Protein AF-0000000085906057 (afdb_homodimer)

Organism: NCBI:txid630221

Secondary structure (DSSP, 8-state):
-HHHHHHHHHHHHHHHHHHHHHHHHHHHHHHHHHHHHHS-HHHHT-EEE--S-SS---HHHHHHHHHHHHTSS---HHHHHHHHHHHTGGG-S-S--EEEHHHHHHHHHHHHHHHHHHHHH--/-HHHHHHHHHHHHHHHHHHHHHHHHHHHHHHHHHHHHHS-HHHHT-EEE--S-SS---HHHHHHHHHHHHTSS---HHHHHHHHHHHHHTT-S-S--EEEHHHHHHHHHHHHHHHHHHHHH--

Solvent-accessible surface area (backbone atoms only — not comparable to full-atom values): 13227 Å² total; per-residue (Å²): 119,68,70,61,52,53,54,53,51,49,51,47,51,54,50,48,49,50,50,51,50,47,51,49,35,52,50,42,35,52,38,41,54,48,46,68,72,68,51,53,67,75,60,37,60,35,73,39,78,48,48,64,60,95,65,84,54,48,67,66,31,55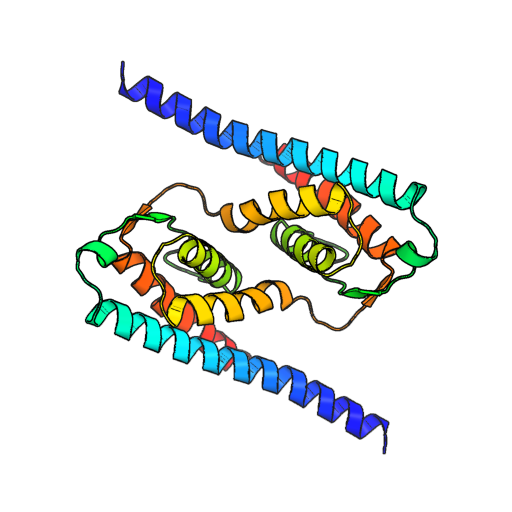,28,28,44,23,53,54,43,67,73,42,88,66,87,46,72,42,44,54,49,33,44,59,52,30,65,44,55,55,38,71,33,61,72,74,48,63,33,36,35,51,57,50,45,51,48,50,38,51,34,34,52,51,48,48,51,50,59,59,59,76,98,121,68,72,61,53,55,54,54,50,51,51,47,50,54,52,49,48,51,48,49,51,46,51,48,34,52,52,43,36,52,37,41,52,49,45,70,71,69,51,52,68,75,60,37,62,34,73,38,75,46,47,65,60,97,67,83,53,48,66,66,33,55,28,30,44,23,55,55,43,67,74,43,90,67,86,46,72,41,44,55,50,32,45,58,51,30,64,41,53,53,37,70,33,63,80,67,51,63,33,37,35,51,56,50,44,52,50,52,38,53,35,34,52,51,49,46,51,50,58,59,59,75,96

Radius of gyration: 20.28 Å; Cα contacts (8 Å, |Δi|>4): 252; chains: 2; bounding box: 31×62×50 Å

Sequence (246 aa):
MRTLMLLVLTIVAVTGLHTAKSRVLVEIKDDVEMLLKHSSSEILNQFVKDVIPSVGCSEEHLCQAARVMMNTHIKTMLKRRLFAYSKNCSSDIPASDEIQMRDFLKKISICCNTLHKYKRHVKMRTLMLLVLTIVAVTGLHTAKSRVLVEIKDDVEMLLKHSSSEILNQFVKDVIPSVGCSEEHLCQAARVMMNTHIKTMLKRRLFAYSKNCSSDIPASDEIQMRDFLKKISICCNTLHKYKRHVK

pLDDT: mean 72.08, std 19.05, range [31.61, 94.56]

Structure (mmCIF, N/CA/C/O backbone):
data_AF-0000000085906057-model_v1
#
loop_
_entity.id
_entity.type
_entity.pdbx_description
1 polymer 'Interleukin 4'
#
loop_
_atom_site.group_PDB
_atom_site.id
_atom_site.type_symbol
_atom_site.label_atom_id
_atom_site.label_alt_id
_atom_site.label_comp_id
_atom_site.label_asym_id
_atom_site.label_entity_id
_atom_site.label_seq_id
_atom_site.pdbx_PDB_ins_code
_atom_site.Cartn_x
_atom_site.Cartn_y
_atom_site.Cartn_z
_atom_site.occupancy
_atom_site.B_iso_or_equiv
_atom_site.auth_seq_id
_atom_site.auth_comp_id
_atom_site.auth_asym_id
_atom_site.auth_atom_id
_atom_site.pdbx_PDB_model_num
ATOM 1 N N . MET A 1 1 ? -5.535 -31.703 24.234 1 31.75 1 MET A N 1
ATOM 2 C CA . MET A 1 1 ? -4.988 -30.531 24.906 1 31.75 1 MET A CA 1
ATOM 3 C C . MET A 1 1 ? -4.207 -29.656 23.922 1 31.75 1 MET A C 1
ATOM 5 O O . MET A 1 1 ? -3.848 -28.531 24.234 1 31.75 1 MET A O 1
ATOM 9 N N . ARG A 1 2 ? -3.607 -30.172 22.75 1 40.91 2 ARG A N 1
ATOM 10 C CA . ARG A 1 2 ? -2.783 -29.422 21.812 1 40.91 2 ARG A CA 1
ATOM 11 C C . ARG A 1 2 ? -3.643 -28.531 20.922 1 40.91 2 ARG A C 1
ATOM 13 O O . ARG A 1 2 ? -3.205 -27.469 20.5 1 40.91 2 ARG A O 1
ATOM 20 N N . THR A 1 3 ? -4.824 -29 20.562 1 44.84 3 THR A N 1
ATOM 21 C CA . THR A 1 3 ? -5.691 -28.203 19.703 1 44.84 3 THR A CA 1
ATOM 22 C C . THR A 1 3 ? -6.16 -26.938 20.406 1 44.84 3 THR A C 1
ATOM 24 O O . THR A 1 3 ? -6.301 -25.891 19.797 1 44.84 3 THR A O 1
ATOM 27 N N . LEU A 1 4 ? -6.426 -27 21.734 1 45.16 4 LEU A N 1
ATOM 28 C CA . LEU A 1 4 ? -6.875 -25.844 22.516 1 45.16 4 LEU A CA 1
ATOM 29 C C . LEU A 1 4 ? -5.77 -24.797 22.625 1 45.16 4 LEU A C 1
ATOM 31 O O . LEU A 1 4 ? -6.035 -23.594 22.547 1 45.16 4 LEU A O 1
ATOM 35 N N . MET A 1 5 ? -4.566 -25.188 22.703 1 42.72 5 MET A N 1
ATOM 36 C CA . MET A 1 5 ? -3.461 -24.234 22.828 1 42.72 5 MET A CA 1
ATOM 37 C C . MET A 1 5 ? -3.221 -23.5 21.516 1 42.72 5 MET A C 1
ATOM 39 O O . MET A 1 5 ? -2.92 -22.312 21.5 1 42.72 5 MET A O 1
ATOM 43 N N . LEU A 1 6 ? -3.357 -24.156 20.391 1 43.28 6 LEU A N 1
ATOM 44 C CA . LEU A 1 6 ? -3.174 -23.484 19.094 1 43.28 6 LEU A CA 1
ATOM 45 C C . LEU A 1 6 ? -4.262 -22.453 18.859 1 43.28 6 LEU A C 1
ATOM 47 O O . LEU A 1 6 ? -3.992 -21.375 18.328 1 43.28 6 LEU A O 1
ATOM 51 N N . LEU A 1 7 ? -5.496 -22.672 19.203 1 43.25 7 LEU A N 1
ATOM 52 C CA . LEU A 1 7 ? -6.566 -21.688 19.094 1 43.25 7 LEU A CA 1
ATOM 53 C C . LEU A 1 7 ? -6.281 -20.484 19.984 1 43.25 7 LEU A C 1
ATOM 55 O O . LEU A 1 7 ? -6.523 -19.328 19.594 1 43.25 7 LEU A O 1
ATOM 59 N N . VAL A 1 8 ? -5.824 -20.719 21.156 1 45.56 8 VAL A N 1
ATOM 60 C CA . VAL A 1 8 ? -5.539 -19.625 22.078 1 45.56 8 VAL A CA 1
ATOM 61 C C . VAL A 1 8 ? -4.383 -18.781 21.547 1 45.56 8 VAL A C 1
ATOM 63 O O . VAL A 1 8 ? -4.414 -17.562 21.625 1 45.56 8 VAL A O 1
ATOM 66 N N . LEU A 1 9 ? -3.436 -19.375 20.891 1 42.41 9 LEU A N 1
ATOM 67 C CA . LEU A 1 9 ? -2.305 -18.609 20.359 1 42.41 9 LEU A CA 1
ATOM 68 C C . LEU A 1 9 ? -2.719 -17.797 19.141 1 42.41 9 LEU A C 1
ATOM 70 O O . LEU A 1 9 ? -2.223 -16.688 18.922 1 42.41 9 LEU A O 1
ATOM 74 N N . THR A 1 10 ? -3.576 -18.266 18.359 1 37.97 10 THR A N 1
ATOM 75 C CA . THR A 1 10 ? -4.074 -17.5 17.219 1 37.97 10 THR A CA 1
ATOM 76 C C . THR A 1 10 ? -4.922 -16.328 17.703 1 37.97 10 THR A C 1
ATOM 78 O O . THR A 1 10 ? -4.883 -15.25 17.094 1 37.97 10 THR A O 1
ATOM 81 N N . ILE A 1 11 ? -5.758 -16.531 18.656 1 40.12 11 ILE A N 1
ATOM 82 C CA . ILE A 1 11 ? -6.566 -15.438 19.188 1 40.12 11 ILE A CA 1
ATOM 83 C C . ILE A 1 11 ? -5.652 -14.367 19.781 1 40.12 11 ILE A C 1
ATOM 85 O O . ILE A 1 11 ? -5.879 -13.172 19.594 1 40.12 11 ILE A O 1
ATOM 89 N N . VAL A 1 12 ? -4.652 -14.781 20.5 1 38.84 12 VAL A N 1
ATOM 90 C CA . VAL A 1 12 ? -3.746 -13.82 21.125 1 38.84 12 VAL A CA 1
ATOM 91 C C . VAL A 1 12 ? -2.963 -13.078 20.047 1 38.84 12 VAL A C 1
ATOM 93 O O . VAL A 1 12 ? -2.742 -11.867 20.156 1 38.84 12 VAL A O 1
ATOM 96 N N . ALA A 1 13 ? -2.609 -13.797 18.984 1 37.09 13 ALA A N 1
ATOM 97 C CA . ALA A 1 13 ? -1.808 -13.156 17.938 1 37.09 13 ALA A CA 1
ATOM 98 C C . ALA A 1 13 ? -2.625 -12.117 17.188 1 37.09 13 ALA A C 1
ATOM 100 O O . ALA A 1 13 ? -2.133 -11.023 16.891 1 37.09 13 ALA A O 1
ATOM 101 N N . VAL A 1 14 ? -3.877 -12.484 16.891 1 40.66 14 VAL A N 1
ATOM 102 C CA . VAL A 1 14 ? -4.727 -11.516 16.203 1 40.66 14 VAL A CA 1
ATOM 103 C C . VAL A 1 14 ? -5.055 -10.359 17.156 1 40.66 14 VAL A C 1
ATOM 105 O O . VAL A 1 14 ? -5.016 -9.188 16.75 1 40.66 14 VAL A O 1
ATOM 108 N N . THR A 1 15 ? -5.402 -10.672 18.438 1 39.53 15 THR A N 1
ATOM 109 C CA . THR A 1 15 ? -5.688 -9.617 19.406 1 39.53 15 THR A CA 1
ATOM 110 C C . THR A 1 15 ? -4.445 -8.773 19.672 1 39.53 15 THR A C 1
ATOM 112 O O . THR A 1 15 ? -4.543 -7.559 19.875 1 39.53 15 THR A O 1
ATOM 115 N N . GLY A 1 16 ? -3.305 -9.445 19.797 1 40.47 16 GLY A N 1
ATOM 116 C CA . GLY A 1 16 ? -2.064 -8.711 20 1 40.47 16 GLY A CA 1
ATOM 117 C C . GLY A 1 16 ? -1.75 -7.766 18.844 1 40.47 16 GLY A C 1
ATOM 118 O O . GLY A 1 16 ? -1.268 -6.652 19.062 1 40.47 16 GLY A O 1
ATOM 119 N N . LEU A 1 17 ? -2.135 -8.273 17.641 1 45.03 17 LEU A N 1
ATOM 120 C CA . LEU A 1 17 ? -1.878 -7.445 16.469 1 45.03 17 LEU A CA 1
ATOM 121 C C . LEU A 1 17 ? -2.822 -6.25 16.422 1 45.03 17 LEU A C 1
ATOM 123 O O . LEU A 1 17 ? -2.408 -5.137 16.094 1 45.03 17 LEU A O 1
ATOM 127 N N . HIS A 1 18 ? -4.066 -6.566 16.828 1 51.12 18 HIS A N 1
ATOM 128 C CA . HIS A 1 18 ? -5.016 -5.457 16.859 1 51.12 18 HIS A CA 1
ATOM 129 C C . HIS A 1 18 ? -4.629 -4.43 17.906 1 51.12 18 HIS A C 1
ATOM 131 O O . HIS A 1 18 ? -4.715 -3.223 17.672 1 51.12 18 HIS A O 1
ATOM 137 N N . THR A 1 19 ? -4.195 -5 19.109 1 57.94 19 THR A N 1
ATOM 138 C CA . THR A 1 19 ? -3.785 -4.082 20.172 1 57.94 19 THR A CA 1
ATOM 139 C C . THR A 1 19 ? -2.531 -3.314 19.766 1 57.94 19 THR A C 1
ATOM 141 O O . THR A 1 19 ? -2.416 -2.117 20.031 1 57.94 19 THR A O 1
ATOM 144 N N . ALA A 1 20 ? -1.761 -3.979 19.141 1 60.06 20 ALA A N 1
ATOM 145 C CA . ALA A 1 20 ? -0.527 -3.328 18.703 1 60.06 20 ALA A CA 1
ATOM 146 C C . ALA A 1 20 ? -0.814 -2.25 17.656 1 60.06 20 ALA A C 1
ATOM 148 O O . ALA A 1 20 ? -0.232 -1.164 17.703 1 60.06 20 ALA A O 1
ATOM 149 N N . LYS A 1 21 ? -1.854 -2.453 16.859 1 68.06 21 LYS A N 1
ATOM 150 C CA . LYS A 1 21 ? -2.211 -1.469 15.836 1 68.06 21 LYS A CA 1
ATOM 151 C C . LYS A 1 21 ? -2.857 -0.238 16.469 1 68.06 21 LYS A C 1
ATOM 153 O O . LYS A 1 21 ? -2.588 0.891 16.047 1 68.06 21 LYS A O 1
ATOM 158 N N . SER A 1 22 ? -3.646 -0.589 17.516 1 74.38 22 SER A N 1
ATOM 159 C CA . SER A 1 22 ? -4.285 0.523 18.203 1 74.38 22 SER A CA 1
ATOM 160 C C . SER A 1 22 ? -3.256 1.4 18.906 1 74.38 22 SER A C 1
ATOM 162 O O . SER A 1 22 ? -3.342 2.629 18.859 1 74.38 22 SER A O 1
ATOM 164 N N . ARG A 1 23 ? -2.311 0.792 19.547 1 77.44 23 ARG A N 1
ATOM 165 C CA . ARG A 1 23 ? -1.265 1.544 20.234 1 77.44 23 ARG A CA 1
ATOM 166 C C . ARG A 1 23 ? -0.45 2.371 19.25 1 77.44 23 ARG A C 1
ATOM 168 O O . ARG A 1 23 ? -0.125 3.529 19.516 1 77.44 23 ARG A O 1
ATOM 175 N N . VAL A 1 24 ? -0.166 1.831 18.156 1 82.81 24 VAL A N 1
ATOM 176 C CA . VAL A 1 24 ? 0.632 2.521 17.141 1 82.81 24 VAL A CA 1
ATOM 177 C C . VAL A 1 24 ? -0.131 3.738 16.625 1 82.81 24 VAL A C 1
ATOM 179 O O . VAL A 1 24 ? 0.461 4.793 16.391 1 82.81 24 VAL A O 1
ATOM 182 N N . LEU A 1 25 ? -1.414 3.621 16.516 1 86 25 LEU A N 1
ATOM 183 C CA . LEU A 1 25 ? -2.223 4.742 16.047 1 86 25 LEU A CA 1
ATOM 184 C C . LEU A 1 25 ? -2.146 5.91 17.031 1 86 25 LEU A C 1
ATOM 186 O O . LEU A 1 25 ? -2.039 7.066 16.609 1 86 25 LEU A O 1
ATOM 190 N N . VAL A 1 26 ? -2.168 5.562 18.328 1 86 26 VAL A N 1
ATOM 191 C CA . VAL A 1 26 ? -2.055 6.59 19.359 1 86 26 VAL A CA 1
ATOM 192 C C . VAL A 1 26 ? -0.673 7.238 19.297 1 86 26 VAL A C 1
ATOM 194 O O . VAL A 1 26 ? -0.55 8.461 19.375 1 86 26 VAL A O 1
ATOM 197 N N . GLU A 1 27 ? 0.318 6.465 19.156 1 87.38 27 GLU A N 1
ATOM 198 C CA . GLU A 1 27 ? 1.684 6.973 19.062 1 87.38 27 GLU A CA 1
ATOM 199 C C . GLU A 1 27 ? 1.859 7.875 17.844 1 87.38 27 GLU A C 1
ATOM 201 O O . GLU A 1 27 ? 2.537 8.898 17.906 1 87.38 27 GLU A O 1
ATOM 206 N N . ILE A 1 28 ? 1.301 7.484 16.781 1 89.88 28 ILE A N 1
ATOM 207 C CA . ILE A 1 28 ? 1.356 8.305 15.586 1 89.88 28 ILE A CA 1
ATOM 208 C C . ILE A 1 28 ? 0.707 9.664 15.859 1 89.88 28 ILE A C 1
ATOM 210 O O . ILE A 1 28 ? 1.249 10.703 15.477 1 89.88 28 ILE A O 1
ATOM 214 N N . LYS A 1 29 ? -0.435 9.648 16.5 1 91.38 29 LYS A N 1
ATOM 215 C CA . LYS A 1 29 ? -1.112 10.898 16.828 1 91.38 29 LYS A CA 1
ATOM 216 C C . LYS A 1 29 ? -0.228 11.789 17.703 1 91.38 29 LYS A C 1
ATOM 218 O O . LYS A 1 29 ? -0.148 13 17.484 1 91.38 29 LYS A O 1
ATOM 223 N N . ASP A 1 30 ? 0.421 11.164 18.641 1 89.69 30 ASP A N 1
ATOM 224 C CA . ASP A 1 30 ? 1.311 11.914 19.531 1 89.69 30 ASP A CA 1
ATOM 225 C C . ASP A 1 30 ? 2.467 12.531 18.75 1 89.69 30 ASP A C 1
ATOM 227 O O . ASP A 1 30 ? 2.828 13.688 18.969 1 89.69 30 ASP A O 1
ATOM 231 N N . ASP A 1 31 ? 3.055 11.781 17.891 1 89.56 31 ASP A N 1
ATOM 232 C CA . ASP A 1 31 ? 4.148 12.281 17.062 1 89.56 31 ASP A CA 1
ATOM 233 C C . ASP A 1 31 ? 3.697 13.453 16.203 1 89.56 31 ASP A C 1
ATOM 235 O O . ASP A 1 31 ? 4.445 14.414 16.016 1 89.56 31 ASP A O 1
ATOM 239 N N . VAL A 1 32 ? 2.479 13.297 15.633 1 93.5 32 VAL A N 1
ATOM 240 C CA . VAL A 1 32 ? 1.939 14.367 14.805 1 93.5 32 VAL A CA 1
ATOM 241 C C . VAL A 1 32 ? 1.833 15.656 15.633 1 93.5 32 VAL A C 1
ATOM 243 O O . VAL A 1 32 ? 2.232 16.719 15.172 1 93.5 32 VAL A O 1
ATOM 246 N N . GLU A 1 33 ? 1.301 15.555 16.828 1 91.88 33 GLU A N 1
ATOM 247 C CA . GLU A 1 33 ? 1.157 16.719 17.703 1 91.88 33 GLU A CA 1
ATOM 248 C C . GLU A 1 33 ? 2.514 17.344 18.016 1 91.88 33 GLU A C 1
ATOM 250 O O . GLU A 1 33 ? 2.65 18.562 18.016 1 91.88 33 GLU A O 1
ATOM 255 N N . MET A 1 34 ? 3.455 16.484 18.234 1 90 34 MET A N 1
ATOM 256 C CA . MET A 1 34 ? 4.801 16.984 18.516 1 90 34 MET A CA 1
ATOM 257 C C . MET A 1 34 ? 5.375 17.719 17.312 1 90 34 MET A C 1
ATOM 259 O O . MET A 1 34 ? 6 18.766 17.453 1 90 34 MET A O 1
ATOM 263 N N . LEU A 1 35 ? 5.156 17.219 16.125 1 91.12 35 LEU A N 1
ATOM 264 C CA . LEU A 1 35 ? 5.672 17.844 14.914 1 91.12 35 LEU A CA 1
ATOM 265 C C . LEU A 1 35 ? 4.988 19.172 14.648 1 91.12 35 LEU A C 1
ATOM 267 O O . LEU A 1 35 ? 5.641 20.141 14.25 1 91.12 35 LEU A O 1
ATOM 271 N N . LEU A 1 36 ? 3.752 19.203 14.898 1 93.75 36 LEU A N 1
ATOM 272 C CA . LEU A 1 36 ? 2.998 20.438 14.68 1 93.75 36 LEU A CA 1
ATOM 273 C C . LEU A 1 36 ? 3.449 21.531 15.648 1 93.75 36 LEU A C 1
ATOM 275 O O . LEU A 1 36 ? 3.482 22.703 15.289 1 93.75 36 LEU A O 1
ATOM 279 N N . LYS A 1 37 ? 3.807 21.141 16.797 1 92.44 37 LYS A N 1
ATOM 280 C CA . LYS A 1 37 ? 4.188 22.078 17.844 1 92.44 37 LYS A CA 1
ATOM 281 C C . LYS A 1 37 ? 5.629 22.547 17.656 1 92.44 37 LYS A C 1
ATOM 283 O O . LYS A 1 37 ? 5.949 23.719 17.906 1 92.44 37 LYS A O 1
ATOM 288 N N . HIS A 1 38 ? 6.496 21.672 17.172 1 89.19 38 HIS A N 1
ATOM 289 C CA . HIS A 1 38 ? 7.918 21.969 17.312 1 89.19 38 HIS A CA 1
ATOM 290 C C . HIS A 1 38 ? 8.57 22.188 15.945 1 89.19 38 HIS A C 1
ATOM 292 O O . HIS A 1 38 ? 9.719 22.609 15.859 1 89.19 38 HIS A O 1
ATOM 298 N N . SER A 1 39 ? 7.887 21.891 14.852 1 88.44 39 SER A N 1
ATOM 299 C CA . SER A 1 39 ? 8.5 22.047 13.539 1 88.44 39 SER A CA 1
ATOM 300 C C . SER A 1 39 ? 8.508 23.5 13.086 1 88.44 39 SER A C 1
ATOM 302 O O . SER A 1 39 ? 7.656 24.281 13.492 1 88.44 39 SER A O 1
ATOM 304 N N . SER A 1 40 ? 9.516 23.875 12.375 1 88.62 40 SER A N 1
ATOM 305 C CA . SER A 1 40 ? 9.609 25.219 11.812 1 88.62 40 SER A CA 1
ATOM 306 C C . SER A 1 40 ? 8.516 25.469 10.773 1 88.62 40 SER A C 1
ATOM 308 O O . SER A 1 40 ? 7.965 24.516 10.219 1 88.62 40 SER A O 1
ATOM 310 N N . SER A 1 41 ? 8.273 26.734 10.555 1 91 41 SER A N 1
ATOM 311 C CA . SER A 1 41 ? 7.305 27.109 9.523 1 91 41 SER A CA 1
ATOM 312 C C . SER A 1 41 ? 7.75 26.641 8.148 1 91 41 SER A C 1
ATOM 314 O O . SER A 1 41 ? 6.918 26.328 7.293 1 91 41 SER A O 1
ATOM 316 N N . GLU A 1 42 ? 9.062 26.531 7.93 1 86.88 42 GLU A N 1
ATOM 317 C CA . GLU A 1 42 ? 9.602 26.062 6.656 1 86.88 42 GLU A CA 1
ATOM 318 C C . GLU A 1 42 ? 9.172 24.625 6.359 1 86.88 42 GLU A C 1
ATOM 320 O O . GLU A 1 42 ? 8.797 24.312 5.23 1 86.88 42 GLU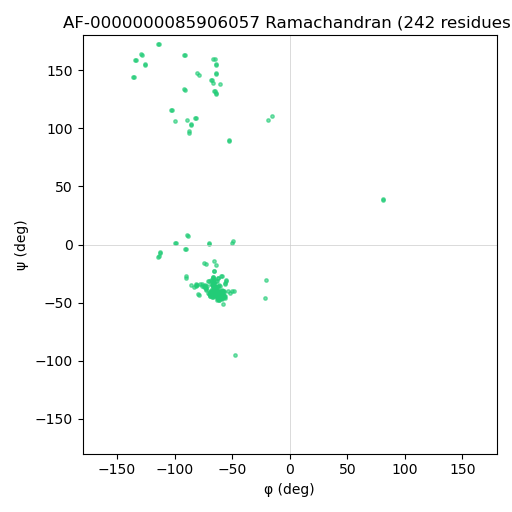 A O 1
ATOM 325 N N . ILE A 1 43 ? 9.102 23.906 7.383 1 85 43 ILE A N 1
ATOM 326 C CA . ILE A 1 43 ? 8.711 22.5 7.242 1 85 43 ILE A CA 1
ATOM 327 C C . ILE A 1 43 ? 7.199 22.391 7.094 1 85 43 ILE A C 1
ATOM 329 O O . ILE A 1 43 ? 6.699 21.719 6.191 1 85 43 ILE A O 1
ATOM 333 N N . LEU A 1 44 ? 6.473 23.188 7.926 1 92.56 44 LEU A N 1
ATOM 334 C CA . LEU A 1 44 ? 5.02 23.062 8 1 92.56 44 LEU A CA 1
ATOM 335 C C . LEU A 1 44 ? 4.359 23.656 6.766 1 92.56 44 LEU A C 1
ATOM 337 O O . LEU A 1 44 ? 3.223 23.312 6.434 1 92.56 44 LEU A O 1
ATOM 341 N N . ASN A 1 45 ? 5.129 24.469 6.004 1 90.5 45 ASN A N 1
ATOM 342 C CA . ASN A 1 45 ? 4.555 25.141 4.84 1 90.5 45 ASN A CA 1
ATOM 343 C C . ASN A 1 45 ? 4.902 24.406 3.547 1 90.5 45 ASN A C 1
ATOM 345 O O . ASN A 1 45 ? 4.477 24.812 2.465 1 90.5 45 ASN A O 1
ATOM 349 N N . GLN A 1 46 ? 5.609 23.312 3.666 1 86.5 46 GLN A N 1
ATOM 350 C CA . GLN A 1 46 ? 5.879 22.516 2.48 1 86.5 46 GLN A CA 1
ATOM 351 C C . GLN A 1 46 ? 4.602 21.859 1.955 1 86.5 46 GLN A C 1
ATOM 353 O O . GLN A 1 46 ? 3.717 21.5 2.734 1 86.5 46 GLN A O 1
ATOM 358 N N . PHE A 1 47 ? 4.551 21.844 0.667 1 87 47 PHE A N 1
ATOM 359 C CA . PHE A 1 47 ? 3.389 21.203 0.056 1 87 47 PHE A CA 1
ATOM 360 C C . PHE A 1 47 ? 3.648 19.719 -0.204 1 87 47 PHE A C 1
ATOM 362 O O . PHE A 1 47 ? 4.734 19.344 -0.652 1 87 47 PHE A O 1
ATOM 369 N N . VAL A 1 48 ? 2.643 18.938 0.199 1 84.88 48 VAL A N 1
ATOM 370 C CA . VAL A 1 48 ? 2.709 17.5 -0.053 1 84.88 48 VAL A CA 1
ATOM 371 C C . VAL A 1 48 ? 1.42 17.031 -0.728 1 84.88 48 VAL A C 1
ATOM 373 O O . VAL A 1 48 ? 0.411 17.734 -0.709 1 84.88 48 VAL A O 1
ATOM 376 N N . LYS A 1 49 ? 1.474 15.875 -1.287 1 80.94 49 LYS A N 1
ATOM 377 C CA . LYS A 1 49 ? 0.288 15.312 -1.926 1 80.94 49 LYS A CA 1
ATOM 378 C C . LYS A 1 49 ? -0.802 15.016 -0.898 1 80.94 49 LYS A C 1
ATOM 380 O O . LYS A 1 49 ? -0.526 14.453 0.163 1 80.94 49 LYS A O 1
ATOM 385 N N . ASP A 1 50 ? -2.021 15.445 -1.194 1 83.88 50 ASP A N 1
ATOM 386 C CA . ASP A 1 50 ? -3.17 15.188 -0.332 1 83.88 50 ASP A CA 1
ATOM 387 C C . ASP A 1 50 ? -3.789 13.828 -0.635 1 83.88 50 ASP A C 1
ATOM 389 O O . ASP A 1 50 ? -4.547 13.68 -1.597 1 83.88 50 ASP A O 1
ATOM 393 N N . VAL A 1 51 ? -3.492 12.914 0.244 1 80.25 51 VAL A N 1
ATOM 394 C CA . VAL A 1 51 ? -3.928 11.555 -0.04 1 80.25 51 VAL A CA 1
ATOM 395 C C . VAL A 1 51 ? -4.996 11.133 0.964 1 80.25 51 VAL A C 1
ATOM 397 O O . VAL A 1 51 ? -5.523 10.016 0.888 1 80.25 51 VAL A O 1
ATOM 400 N N . ILE A 1 52 ? -5.285 11.914 1.986 1 83.88 52 ILE A N 1
ATOM 401 C CA . ILE A 1 52 ? -6.25 11.578 3.027 1 83.88 52 ILE A CA 1
ATOM 402 C C . ILE A 1 52 ? -7.555 12.336 2.785 1 83.88 52 ILE A C 1
ATOM 404 O O . ILE A 1 52 ? -7.578 13.562 2.799 1 83.88 52 ILE A O 1
ATOM 408 N N . PRO A 1 53 ? -8.531 11.469 2.527 1 78.56 53 PRO A N 1
ATOM 409 C CA . PRO A 1 53 ? -9.812 12.156 2.336 1 78.56 53 PRO A CA 1
ATOM 410 C C . PRO A 1 53 ? -10.289 12.875 3.596 1 78.56 53 PRO A C 1
ATOM 412 O O . PRO A 1 53 ? -9.875 12.531 4.703 1 78.56 53 PRO A O 1
ATOM 415 N N . SER A 1 54 ? -11.133 13.93 3.445 1 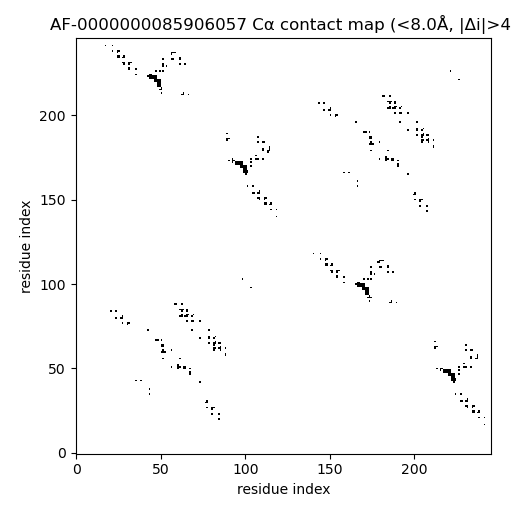74.06 54 SER A N 1
ATOM 416 C CA . SER A 1 54 ? -11.664 14.688 4.578 1 74.06 54 SER A CA 1
ATOM 417 C C . SER A 1 54 ? -12.602 13.828 5.426 1 74.06 54 SER A C 1
ATOM 419 O O . SER A 1 54 ? -12.703 14.031 6.637 1 74.06 54 SER A O 1
ATOM 421 N N . VAL A 1 55 ? -13.211 12.906 4.816 1 69.75 55 VAL A N 1
ATOM 422 C CA . VAL A 1 55 ? -14.117 12.008 5.523 1 69.75 55 VAL A CA 1
ATOM 423 C C . VAL A 1 55 ? -13.883 10.57 5.066 1 69.75 55 VAL A C 1
ATOM 425 O O . VAL A 1 55 ? -13.602 10.328 3.889 1 69.75 55 VAL A O 1
ATOM 428 N N . GLY A 1 56 ? -14.023 9.602 6.062 1 73.19 56 GLY A N 1
ATOM 429 C CA . GLY A 1 56 ? -14 8.188 5.715 1 73.19 56 GLY A CA 1
ATOM 430 C C . GLY A 1 56 ? -12.594 7.637 5.539 1 73.19 56 GLY A C 1
ATOM 431 O O . GLY A 1 56 ? -12.336 6.875 4.609 1 73.19 56 GLY A O 1
ATOM 432 N N . CYS A 1 57 ? -11.703 8.094 6.406 1 79.12 57 CYS A N 1
ATOM 433 C CA . CYS A 1 57 ? -10.336 7.59 6.344 1 79.12 57 CYS A CA 1
ATOM 434 C C . CYS A 1 57 ? -10.289 6.102 6.656 1 79.12 57 CYS A C 1
ATOM 436 O O . CYS A 1 57 ? -10.969 5.633 7.574 1 79.12 57 CYS A O 1
ATOM 438 N N . SER A 1 58 ? -9.609 5.367 5.801 1 73.12 58 SER A N 1
ATOM 439 C CA . SER A 1 58 ? -9.383 3.939 6.008 1 73.12 58 SER A CA 1
ATOM 440 C C . SER A 1 58 ? -7.902 3.643 6.219 1 73.12 58 SER A C 1
ATOM 442 O O . SER A 1 58 ? -7.062 4.543 6.129 1 73.12 58 SER A O 1
ATOM 444 N N . GLU A 1 59 ? -7.594 2.408 6.559 1 75 59 GLU A N 1
ATOM 445 C CA . GLU A 1 59 ? -6.211 1.975 6.734 1 75 59 GLU A CA 1
ATOM 446 C C . GLU A 1 59 ? -5.391 2.234 5.473 1 75 59 GLU A C 1
ATOM 448 O O . GLU A 1 59 ? -4.219 2.609 5.559 1 75 59 GLU A O 1
ATOM 453 N N . GLU A 1 60 ? -6.027 2.121 4.383 1 73.25 60 GLU A N 1
ATOM 454 C CA . GLU A 1 60 ? -5.352 2.352 3.111 1 73.25 60 GLU A CA 1
ATOM 455 C C . GLU A 1 60 ? -4.887 3.799 2.988 1 73.25 60 GLU A C 1
ATOM 457 O O . GLU A 1 60 ? -3.793 4.066 2.486 1 73.25 60 GLU A O 1
ATOM 462 N N . HIS A 1 61 ? -5.652 4.691 3.439 1 78.81 61 HIS A N 1
ATOM 463 C CA . HIS A 1 61 ? -5.301 6.105 3.375 1 78.81 61 HIS A CA 1
ATOM 464 C C . HIS A 1 61 ? -4.109 6.418 4.273 1 78.81 61 HIS A C 1
ATOM 466 O O . HIS A 1 61 ? -3.25 7.227 3.91 1 78.81 61 HIS A O 1
ATOM 472 N N . LEU A 1 62 ? -4.109 5.797 5.465 1 84.06 62 LEU A N 1
ATOM 473 C CA . LEU A 1 62 ? -2.98 6.016 6.363 1 84.06 62 LEU A CA 1
ATOM 474 C C . LEU A 1 62 ? -1.699 5.43 5.781 1 84.06 62 LEU A C 1
ATOM 476 O O . LEU A 1 62 ? -0.617 5.996 5.953 1 84.06 62 LEU A O 1
ATOM 480 N N . CYS A 1 63 ? -1.881 4.336 5.066 1 78.88 63 CYS A N 1
ATOM 481 C CA . CYS A 1 63 ? -0.736 3.744 4.383 1 78.88 63 CYS A CA 1
ATOM 482 C C . CYS A 1 63 ? -0.232 4.66 3.273 1 78.88 63 CYS A C 1
ATOM 484 O O . CYS A 1 63 ? 0.977 4.805 3.086 1 78.88 63 CYS A O 1
ATOM 486 N N . GLN A 1 64 ? -1.072 5.23 2.605 1 79 64 GLN A N 1
ATOM 487 C CA . GLN A 1 64 ? -0.69 6.188 1.573 1 79 64 GLN A CA 1
ATOM 488 C C . GLN A 1 64 ? -0.001 7.406 2.182 1 79 64 GLN A C 1
ATOM 490 O O . GLN A 1 64 ? 0.955 7.934 1.609 1 79 64 GLN A O 1
ATOM 495 N N . ALA A 1 65 ? -0.54 7.809 3.297 1 85.69 65 ALA A N 1
ATOM 496 C CA . ALA A 1 65 ? 0.079 8.93 4 1 85.69 65 ALA A CA 1
ATOM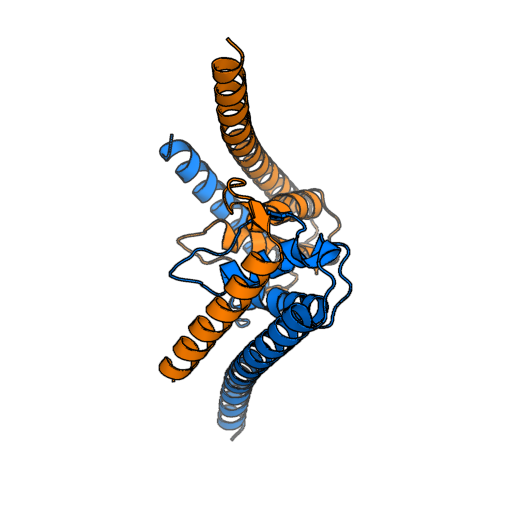 497 C C . ALA A 1 65 ? 1.527 8.609 4.367 1 85.69 65 ALA A C 1
ATOM 499 O O . ALA A 1 65 ? 2.395 9.484 4.301 1 85.69 65 ALA A O 1
ATOM 500 N N . ALA A 1 66 ? 1.754 7.391 4.77 1 83.94 66 ALA A N 1
ATOM 501 C CA . ALA A 1 66 ? 3.113 6.953 5.074 1 83.94 66 ALA A CA 1
ATOM 502 C C . ALA A 1 66 ? 4.031 7.137 3.869 1 83.94 66 ALA A C 1
ATOM 504 O O . ALA A 1 66 ? 5.152 7.637 4.004 1 83.94 66 ALA A O 1
ATOM 505 N N . ARG A 1 67 ? 3.604 6.879 2.781 1 76.88 67 ARG A N 1
ATOM 506 C CA . ARG A 1 67 ? 4.391 7 1.558 1 76.88 67 ARG A CA 1
ATOM 507 C C . ARG A 1 67 ? 4.707 8.461 1.253 1 76.88 67 ARG A C 1
ATOM 509 O O . ARG A 1 67 ? 5.828 8.789 0.851 1 76.88 67 ARG A O 1
ATOM 516 N N . VAL A 1 68 ? 3.709 9.25 1.388 1 81.31 68 VAL A N 1
ATOM 517 C CA . VAL A 1 68 ? 3.928 10.672 1.183 1 81.31 68 VAL A CA 1
ATOM 518 C C . VAL A 1 68 ? 5.023 11.172 2.125 1 81.31 68 VAL A C 1
ATOM 520 O O . VAL A 1 68 ? 5.938 11.883 1.705 1 81.31 68 VAL A O 1
ATOM 523 N N . MET A 1 69 ? 4.914 10.719 3.385 1 84.69 69 MET A N 1
ATOM 524 C CA . MET A 1 69 ? 5.879 11.156 4.391 1 84.69 69 MET A CA 1
ATOM 525 C C . MET A 1 69 ? 7.281 10.664 4.047 1 84.69 69 MET A C 1
ATOM 527 O O . MET A 1 69 ? 8.266 11.367 4.285 1 84.69 69 MET A O 1
ATOM 531 N N . MET A 1 70 ? 7.383 9.43 3.488 1 74.81 70 MET A N 1
ATOM 532 C CA . MET A 1 70 ? 8.68 8.836 3.162 1 74.81 70 MET A CA 1
ATOM 533 C C . MET A 1 70 ? 9.375 9.633 2.062 1 74.81 70 MET A C 1
ATOM 535 O O . MET A 1 70 ? 10.609 9.641 1.984 1 74.81 70 MET A O 1
ATOM 539 N N . ASN A 1 71 ? 8.594 10.328 1.332 1 72.12 71 ASN A N 1
ATOM 540 C CA . ASN A 1 71 ? 9.148 11.086 0.214 1 72.12 71 ASN A CA 1
ATOM 541 C C . ASN A 1 71 ? 9.539 12.5 0.634 1 72.12 71 ASN A C 1
ATOM 543 O O . ASN A 1 71 ? 10.016 13.281 -0.188 1 72.12 71 ASN A O 1
ATOM 547 N N . THR A 1 72 ? 9.227 12.742 1.872 1 75.88 72 THR A N 1
ATOM 548 C CA . THR A 1 72 ? 9.664 14.039 2.379 1 75.88 72 THR A CA 1
ATOM 549 C C . THR A 1 72 ? 11.047 13.938 3.018 1 75.88 72 THR A C 1
ATOM 551 O O . THR A 1 72 ? 11.523 12.836 3.303 1 75.88 72 THR A O 1
ATOM 554 N N . HIS A 1 73 ? 11.703 15.031 3.211 1 68.62 73 HIS A N 1
ATOM 555 C CA . HIS A 1 73 ? 13.031 15.078 3.812 1 68.62 73 HIS A CA 1
ATOM 556 C C . HIS A 1 73 ? 12.945 15.172 5.332 1 68.62 73 HIS A C 1
ATOM 558 O O . HIS A 1 73 ? 13.969 15.312 6.008 1 68.62 73 HIS A O 1
ATOM 564 N N . ILE A 1 74 ? 11.766 15.047 5.875 1 70.44 74 ILE A N 1
ATOM 565 C CA . ILE A 1 74 ? 11.562 15.203 7.309 1 70.44 74 ILE A CA 1
ATOM 566 C C . ILE A 1 74 ? 11.922 13.898 8.023 1 70.44 74 ILE A C 1
ATOM 568 O O . ILE A 1 74 ? 11.414 12.828 7.668 1 70.44 74 ILE A O 1
ATOM 572 N N . LYS A 1 75 ? 13 13.867 8.734 1 67.44 75 LYS A N 1
ATOM 573 C CA . LYS A 1 75 ? 13.367 12.719 9.547 1 67.44 75 LYS A CA 1
ATOM 574 C C . LYS A 1 75 ? 12.734 12.805 10.938 1 67.44 75 LYS A C 1
ATOM 576 O O . LYS A 1 75 ? 13.219 13.539 11.797 1 67.44 75 LYS A O 1
ATOM 581 N N . THR A 1 76 ? 11.625 12.117 11.086 1 77 76 THR A N 1
ATOM 582 C CA . THR A 1 76 ? 10.898 12.188 12.352 1 77 76 THR A CA 1
ATOM 583 C C . THR A 1 76 ? 10.477 10.789 12.805 1 77 76 THR A C 1
ATOM 585 O O . THR A 1 76 ? 10.5 9.844 12.016 1 77 76 THR A O 1
ATOM 588 N N . MET A 1 77 ? 10.227 10.688 14.117 1 80.38 77 MET A N 1
ATOM 589 C CA . MET A 1 77 ? 9.641 9.469 14.664 1 80.38 77 MET A CA 1
ATOM 590 C C . MET A 1 77 ? 8.336 9.125 13.961 1 80.38 77 MET A C 1
ATOM 592 O O . MET A 1 77 ? 8.016 7.953 13.758 1 80.38 77 MET A O 1
ATOM 596 N N . LEU A 1 78 ? 7.695 10.188 13.547 1 89 78 LEU A N 1
ATOM 597 C CA . LEU A 1 78 ? 6.438 9.992 12.836 1 89 78 LEU A CA 1
ATOM 598 C C . LEU A 1 78 ? 6.664 9.188 11.555 1 89 78 LEU A C 1
ATOM 600 O O . LEU A 1 78 ? 5.922 8.242 11.273 1 89 78 LEU A O 1
ATOM 604 N N . LYS A 1 79 ? 7.641 9.547 10.781 1 82.5 79 LYS A N 1
ATOM 605 C CA . LYS A 1 79 ? 7.961 8.867 9.531 1 82.5 79 LYS A CA 1
ATOM 606 C C . LYS A 1 79 ? 8.242 7.387 9.758 1 82.5 79 LYS A C 1
ATOM 608 O O . LYS A 1 79 ? 7.727 6.531 9.039 1 82.5 79 LYS A O 1
ATOM 613 N N . ARG A 1 80 ? 9.016 7.152 10.773 1 76.38 80 ARG A N 1
ATOM 614 C CA . ARG A 1 80 ? 9.375 5.773 11.086 1 76.38 80 ARG A CA 1
ATOM 615 C C . ARG A 1 80 ? 8.14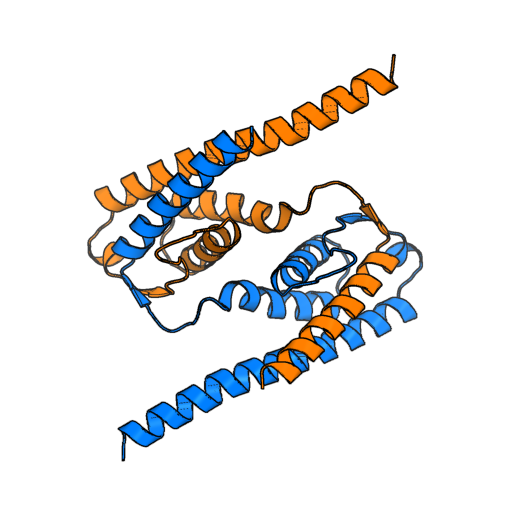1 4.973 11.5 1 76.38 80 ARG A C 1
ATOM 617 O O . ARG A 1 80 ? 7.953 3.838 11.055 1 76.38 80 ARG A O 1
ATOM 624 N N . ARG A 1 81 ? 7.289 5.57 12.336 1 81.44 81 ARG A N 1
ATOM 625 C CA . ARG A 1 81 ? 6.102 4.875 12.828 1 81.44 81 ARG A CA 1
ATOM 626 C C . ARG A 1 81 ? 5.094 4.66 11.711 1 81.44 81 ARG A C 1
ATOM 628 O O . ARG A 1 81 ? 4.496 3.586 11.602 1 81.44 81 ARG A O 1
ATOM 635 N N . LEU A 1 82 ? 4.953 5.68 10.906 1 86 82 LEU A N 1
ATOM 636 C CA . LEU A 1 82 ? 4.066 5.539 9.758 1 86 82 LEU A CA 1
ATOM 637 C C . LEU A 1 82 ? 4.566 4.445 8.812 1 86 82 LEU A C 1
ATOM 639 O O . LEU A 1 82 ? 3.773 3.65 8.305 1 86 82 LEU A O 1
ATOM 643 N N . PHE A 1 83 ? 5.852 4.387 8.609 1 75 83 PHE A N 1
ATOM 644 C CA . PHE A 1 83 ? 6.441 3.363 7.754 1 75 83 PHE A CA 1
ATOM 645 C C . PHE A 1 83 ? 6.207 1.974 8.336 1 75 83 PHE A C 1
ATOM 647 O O . PHE A 1 83 ? 5.828 1.051 7.609 1 75 83 PHE A O 1
ATOM 654 N N . ALA A 1 84 ? 6.445 1.849 9.57 1 69.38 84 ALA A N 1
ATOM 655 C CA . ALA A 1 84 ? 6.199 0.569 10.234 1 69.38 84 ALA A CA 1
ATOM 656 C C . ALA A 1 84 ? 4.734 0.16 10.102 1 69.38 84 ALA A C 1
ATOM 658 O O . ALA A 1 84 ? 4.43 -1.002 9.82 1 69.38 84 ALA A O 1
ATOM 659 N N . TYR A 1 85 ? 3.793 1.199 10.344 1 75.5 85 TYR A N 1
ATOM 660 C CA . TYR A 1 85 ? 2.365 0.938 10.203 1 75.5 85 TYR A CA 1
ATOM 661 C C . TYR A 1 85 ? 2.037 0.461 8.789 1 75.5 85 TYR A C 1
ATOM 663 O O . TYR A 1 85 ? 1.226 -0.449 8.609 1 75.5 85 TYR A O 1
ATOM 671 N N . SER A 1 86 ? 2.619 1.095 7.84 1 72.75 86 SER A N 1
ATOM 672 C CA . SER A 1 86 ? 2.299 0.827 6.441 1 72.75 86 SER A CA 1
ATOM 673 C C . SER A 1 86 ? 2.744 -0.572 6.031 1 72.75 86 SER A C 1
ATOM 675 O O . SER A 1 86 ? 2.244 -1.124 5.047 1 72.75 86 SER A O 1
ATOM 677 N N . LYS A 1 87 ? 3.775 -1.063 6.684 1 60.91 87 LYS A N 1
ATOM 678 C CA . LYS A 1 87 ? 4.203 -2.43 6.395 1 60.91 87 LYS A CA 1
ATOM 679 C C . LYS A 1 87 ? 3.074 -3.424 6.656 1 60.91 87 LYS A C 1
ATOM 681 O O . LYS A 1 87 ? 3.043 -4.504 6.062 1 60.91 87 LYS A O 1
ATOM 686 N N . ASN A 1 88 ? 2.219 -2.973 7.574 1 51 88 ASN A N 1
ATOM 687 C CA . ASN A 1 88 ? 1.097 -3.844 7.906 1 51 88 ASN A CA 1
ATOM 688 C C . ASN A 1 88 ? -0.107 -3.574 7.008 1 51 88 ASN A C 1
ATOM 690 O O . ASN A 1 88 ? -1.139 -4.238 7.129 1 51 88 ASN A O 1
ATOM 694 N N . CYS A 1 89 ? -0.183 -2.395 6.547 1 51.66 89 CYS A N 1
ATOM 695 C CA . CYS A 1 89 ? -1.3 -2.092 5.66 1 51.66 89 CYS A CA 1
ATOM 696 C C . CYS A 1 89 ? -1.41 -3.131 4.547 1 51.66 89 CYS A C 1
ATOM 698 O O . CYS A 1 89 ? -2.504 -3.393 4.043 1 51.66 89 CYS A O 1
ATOM 700 N N . SER A 1 90 ? -0.35 -3.492 4.098 1 45.41 90 SER A N 1
ATOM 701 C CA . SER A 1 90 ? -0.403 -4.562 3.105 1 45.41 90 SER A CA 1
ATOM 702 C C . SER A 1 90 ? -0.908 -5.863 3.723 1 45.41 90 SER A C 1
ATOM 704 O O . SER A 1 90 ? -1.171 -6.832 3.01 1 45.41 90 SER A O 1
ATOM 706 N N . SER A 1 91 ? -0.888 -5.805 5.027 1 42.81 91 SER A N 1
ATOM 707 C CA . SER A 1 91 ? -0.954 -7.082 5.727 1 42.81 91 SER A CA 1
ATOM 708 C C . SER A 1 91 ? -2.395 -7.559 5.871 1 42.81 91 SER A C 1
ATOM 710 O O . SER A 1 91 ? -2.641 -8.672 6.352 1 42.81 91 SER A O 1
ATOM 712 N N . ASP A 1 92 ? -3.201 -6.539 6.086 1 40.59 92 ASP A N 1
ATOM 713 C CA . ASP A 1 92 ? -4.375 -7.266 6.562 1 40.59 92 ASP A CA 1
ATOM 714 C C . ASP A 1 92 ? -4.734 -8.406 5.621 1 40.59 92 ASP A C 1
ATOM 716 O O . ASP A 1 92 ? -5.91 -8.75 5.465 1 40.59 92 ASP A O 1
ATOM 720 N N . ILE A 1 93 ? -3.99 -8.5 4.707 1 39.31 93 ILE A N 1
ATOM 721 C CA . ILE A 1 93 ? -4.316 -9.773 4.07 1 39.31 93 ILE A CA 1
ATOM 722 C C . ILE A 1 93 ? -4.289 -10.891 5.113 1 39.31 93 ILE A C 1
ATOM 724 O O . ILE A 1 93 ? -3.264 -11.117 5.762 1 39.31 93 ILE A O 1
ATOM 728 N N . PRO A 1 94 ? -5.375 -11.172 5.746 1 36.34 94 PRO A N 1
ATOM 729 C CA . PRO A 1 94 ? -5.266 -12.32 6.648 1 36.34 94 PRO A CA 1
ATOM 730 C C . PRO A 1 94 ? -4.066 -13.211 6.328 1 36.34 94 PRO A C 1
ATOM 732 O O . PRO A 1 94 ? -3.771 -13.461 5.156 1 36.34 94 PRO A O 1
ATOM 735 N N . ALA A 1 95 ? -3 -13.188 7.168 1 40.78 95 ALA A N 1
ATOM 736 C CA . ALA A 1 95 ? -1.852 -14.094 7.199 1 40.78 95 ALA A CA 1
ATOM 737 C C . ALA A 1 95 ? -2.178 -15.414 6.52 1 40.78 95 ALA A C 1
ATOM 739 O O . ALA A 1 95 ? -1.28 -16.219 6.234 1 40.78 95 ALA A O 1
ATOM 740 N N . SER A 1 96 ? -3.299 -15.891 6.883 1 47.94 96 SER A N 1
ATOM 741 C CA . SER A 1 96 ? -3.357 -17.328 7.105 1 47.94 96 SER A CA 1
ATOM 742 C C . SER A 1 96 ? -2.947 -18.109 5.855 1 47.94 96 SER A C 1
ATOM 744 O O . SER A 1 96 ? -2.496 -19.25 5.945 1 47.94 96 SER A O 1
ATOM 746 N N . ASP A 1 97 ? -3.473 -17.891 4.684 1 64.06 97 ASP A N 1
ATOM 747 C CA . ASP A 1 97 ? -3.314 -19.031 3.789 1 64.06 97 ASP A CA 1
ATOM 748 C C . ASP A 1 97 ? -2.146 -18.828 2.83 1 64.06 97 ASP A C 1
ATOM 750 O O . ASP A 1 97 ? -1.965 -17.734 2.297 1 64.06 97 ASP A O 1
ATOM 754 N N . GLU A 1 98 ? -1.195 -19.531 3.15 1 81.31 98 GLU A N 1
ATOM 755 C CA . GLU A 1 98 ? -0.126 -19.656 2.164 1 81.31 98 GLU A CA 1
ATOM 756 C C . GLU A 1 98 ? -0.602 -20.406 0.922 1 81.31 98 GLU A C 1
ATOM 758 O O . GLU A 1 98 ? -1.493 -21.25 1.007 1 81.31 98 GLU A O 1
ATOM 763 N N . ILE A 1 99 ? -0.141 -19.844 -0.068 1 88.12 99 ILE A N 1
ATOM 764 C CA . ILE A 1 99 ? -0.399 -20.516 -1.333 1 88.12 99 ILE A CA 1
ATOM 765 C C . ILE A 1 99 ? 0.916 -20.75 -2.076 1 88.12 99 ILE A C 1
ATOM 767 O O . ILE A 1 99 ? 1.918 -20.094 -1.791 1 88.12 99 ILE A O 1
ATOM 771 N N . GLN A 1 100 ? 0.893 -21.719 -2.893 1 91.25 100 GLN A N 1
ATOM 772 C CA . GLN A 1 100 ? 2.07 -21.938 -3.725 1 91.25 100 GLN A CA 1
ATOM 773 C C . GLN A 1 100 ? 2.312 -20.766 -4.668 1 91.25 100 GLN A C 1
ATOM 775 O O . GLN A 1 100 ? 1.364 -20.156 -5.152 1 91.25 100 GLN A O 1
ATOM 780 N N . MET A 1 101 ? 3.518 -20.531 -4.93 1 92.19 101 MET A N 1
ATOM 781 C CA . MET A 1 101 ? 3.914 -19.453 -5.836 1 92.19 101 MET A CA 1
ATOM 782 C C . MET A 1 101 ? 3.195 -19.578 -7.176 1 92.19 101 MET A C 1
ATOM 784 O O . MET A 1 101 ? 2.738 -18.578 -7.734 1 92.19 101 MET A O 1
ATOM 788 N N . ARG A 1 102 ? 3.078 -20.797 -7.637 1 94.25 102 ARG A N 1
ATOM 789 C CA . ARG A 1 102 ? 2.383 -21.031 -8.898 1 94.25 102 ARG A CA 1
ATOM 790 C C . ARG A 1 102 ? 0.966 -20.469 -8.852 1 94.25 102 ARG A C 1
ATOM 792 O O . ARG A 1 102 ? 0.542 -19.781 -9.781 1 94.25 102 ARG A O 1
ATOM 799 N N . ASP A 1 103 ? 0.293 -20.75 -7.785 1 93 103 ASP A N 1
ATOM 800 C CA . ASP A 1 103 ? -1.088 -20.297 -7.648 1 93 103 ASP A CA 1
ATOM 801 C C . ASP A 1 103 ? -1.151 -18.781 -7.41 1 93 103 ASP A C 1
ATOM 803 O O . ASP A 1 103 ? -2.062 -18.109 -7.895 1 93 103 ASP A O 1
ATOM 807 N N . PHE A 1 104 ? -0.221 -18.312 -6.703 1 93.56 104 PHE A N 1
ATOM 808 C CA . PHE A 1 104 ? -0.114 -16.875 -6.449 1 93.56 104 PHE A CA 1
ATOM 809 C C . PHE A 1 104 ? 0.053 -16.109 -7.754 1 93.56 104 PHE A C 1
ATOM 811 O O . PHE A 1 104 ? -0.626 -15.109 -7.98 1 93.56 104 PHE A O 1
ATOM 818 N N . LEU A 1 105 ? 0.924 -16.609 -8.633 1 94.44 105 LEU A N 1
ATOM 819 C CA . LEU A 1 105 ? 1.154 -16 -9.938 1 94.44 105 LEU A CA 1
ATOM 820 C C . LEU A 1 105 ? -0.118 -16.016 -10.773 1 94.44 105 LEU A C 1
ATOM 822 O O . LEU A 1 105 ? -0.454 -15.023 -11.422 1 94.44 105 LEU A O 1
ATOM 826 N N . LYS A 1 106 ? -0.865 -17.047 -10.727 1 94.56 106 LYS A N 1
ATOM 827 C CA . LYS A 1 106 ? -2.129 -17.125 -11.453 1 94.56 106 LYS A CA 1
ATOM 828 C C . LYS A 1 106 ? -3.123 -16.094 -10.945 1 94.56 106 LYS A C 1
ATOM 830 O O . LYS A 1 106 ? -3.83 -15.461 -11.734 1 94.56 106 LYS A O 1
ATOM 835 N N . LYS A 1 107 ? -3.133 -15.945 -9.688 1 91.81 107 LYS A N 1
ATOM 836 C CA . LYS A 1 107 ? -4.027 -14.945 -9.102 1 91.81 107 LYS A CA 1
ATOM 837 C C . LYS A 1 107 ? -3.652 -13.539 -9.547 1 91.81 107 LYS A C 1
ATOM 839 O O . LYS A 1 107 ? -4.527 -12.703 -9.797 1 91.81 107 LYS A O 1
ATOM 844 N N . ILE A 1 108 ? -2.373 -13.25 -9.602 1 93.25 108 ILE A N 1
ATOM 845 C CA . ILE A 1 108 ? -1.923 -11.953 -10.086 1 93.25 108 ILE A CA 1
ATOM 846 C C . ILE A 1 108 ? -2.439 -11.727 -11.508 1 93.25 108 ILE A C 1
ATOM 848 O O . ILE A 1 108 ? -2.947 -10.648 -11.82 1 93.25 108 ILE A O 1
ATOM 852 N N . SER A 1 109 ? -2.316 -12.75 -12.344 1 93 109 SER A N 1
ATOM 853 C CA . SER A 1 109 ? -2.773 -12.656 -13.727 1 93 109 SER A CA 1
ATOM 854 C C . SER A 1 109 ? -4.27 -12.367 -13.797 1 93 109 SER A C 1
ATOM 856 O O . SER A 1 109 ? -4.703 -11.484 -14.547 1 93 109 SER A O 1
ATOM 858 N N . ILE A 1 110 ? -5.039 -13.039 -13.031 1 91.25 110 ILE A N 1
ATOM 859 C CA . ILE A 1 110 ? -6.488 -12.852 -13.008 1 91.25 110 ILE A CA 1
ATOM 860 C C . ILE A 1 110 ? -6.82 -11.445 -12.508 1 91.25 110 ILE A C 1
ATOM 862 O O . ILE A 1 110 ? -7.699 -10.781 -13.062 1 91.25 110 ILE A O 1
ATOM 866 N N . CYS A 1 111 ? -6.133 -11.055 -11.5 1 89.75 111 CYS A N 1
ATOM 867 C CA . CYS A 1 111 ? -6.328 -9.719 -10.953 1 89.75 111 CYS A CA 1
ATOM 868 C C . CYS A 1 111 ? -6.047 -8.648 -12 1 89.75 111 CYS A C 1
ATOM 870 O O . CYS A 1 111 ? -6.82 -7.699 -12.148 1 89.75 111 CYS A O 1
ATOM 872 N N . CYS A 1 112 ? -4.98 -8.797 -12.68 1 88.81 112 CYS A N 1
ATOM 873 C CA . CYS A 1 112 ? -4.645 -7.844 -13.727 1 88.81 112 CYS A CA 1
ATOM 874 C C . CYS A 1 112 ? -5.738 -7.785 -14.789 1 88.81 112 CYS A C 1
ATOM 876 O O . CYS A 1 112 ? -6.074 -6.707 -15.281 1 88.81 112 CYS A O 1
ATOM 878 N N . ASN A 1 113 ? -6.305 -8.914 -15.164 1 86.81 113 ASN A N 1
ATOM 879 C CA . ASN A 1 113 ? -7.402 -8.961 -16.125 1 86.81 113 ASN A CA 1
ATOM 880 C C . ASN A 1 113 ? -8.625 -8.211 -15.609 1 86.81 113 ASN A C 1
ATOM 882 O O . ASN A 1 113 ? -9.266 -7.469 -16.359 1 86.81 113 ASN A O 1
ATOM 886 N N . THR A 1 114 ? -8.891 -8.422 -14.383 1 83 114 THR A N 1
ATOM 887 C CA . THR A 1 114 ? -10.031 -7.766 -13.758 1 83 114 THR A CA 1
ATOM 888 C C . THR A 1 114 ? -9.859 -6.25 -13.766 1 83 114 THR A C 1
ATOM 890 O O . THR A 1 114 ? -10.773 -5.516 -14.141 1 83 114 THR A O 1
ATOM 893 N N . LEU A 1 115 ? -8.711 -5.836 -13.375 1 79.69 115 LEU A N 1
ATOM 894 C CA . LEU A 1 115 ? -8.43 -4.41 -13.297 1 79.69 115 LEU A CA 1
ATOM 895 C C . LEU A 1 115 ? -8.422 -3.779 -14.688 1 79.69 115 LEU A C 1
ATOM 897 O O . LEU A 1 115 ? -8.828 -2.629 -14.859 1 79.69 115 LEU A O 1
ATOM 901 N N . HIS A 1 116 ? -7.918 -4.539 -15.625 1 81.44 116 HIS A N 1
ATOM 902 C CA . HIS A 1 116 ? -7.867 -4.055 -17 1 81.44 116 HIS A CA 1
ATOM 903 C C . HIS A 1 116 ? -9.273 -3.869 -17.578 1 81.44 116 HIS A C 1
ATOM 905 O O . HIS A 1 116 ? -9.523 -2.914 -18.312 1 81.44 116 HIS A O 1
ATOM 911 N N . LYS A 1 117 ? -10.133 -4.738 -17.25 1 76.44 117 LYS A N 1
ATOM 912 C CA . LYS A 1 117 ? -11.508 -4.652 -17.734 1 76.44 117 LYS A CA 1
ATOM 913 C C . LYS A 1 117 ? -12.227 -3.451 -17.125 1 76.44 117 LYS A C 1
ATOM 915 O O . LYS A 1 117 ? -13 -2.773 -17.797 1 76.44 117 LYS A O 1
ATOM 920 N N . TYR A 1 118 ? -12.047 -3.254 -15.844 1 64.06 118 TYR A N 1
ATOM 921 C CA . TYR A 1 118 ? -12.688 -2.133 -15.156 1 64.06 118 TYR A CA 1
ATOM 922 C C . TYR A 1 118 ? -12.211 -0.804 -15.734 1 64.06 118 TYR A C 1
ATOM 924 O O . TYR A 1 118 ? -13 0.138 -15.867 1 64.06 118 TYR A O 1
ATOM 932 N N . LYS A 1 119 ? -11.008 -0.678 -15.93 1 57.44 119 LYS A N 1
ATOM 933 C CA . LYS A 1 119 ? -10.492 0.574 -16.484 1 57.44 119 LYS A CA 1
ATOM 934 C C . LYS A 1 119 ? -11.016 0.809 -17.891 1 57.44 119 LYS A C 1
ATOM 936 O O . LYS A 1 119 ? -11.18 1.954 -18.312 1 57.44 119 LYS A O 1
ATOM 941 N N . ARG A 1 120 ? -11.219 -0.21 -18.547 1 55.75 120 ARG A N 1
ATOM 942 C CA . ARG A 1 120 ? -11.789 -0.06 -19.891 1 55.75 120 ARG A CA 1
ATOM 943 C C . ARG A 1 120 ? -13.242 0.383 -19.812 1 55.75 120 ARG A C 1
ATOM 945 O O . ARG A 1 120 ? -13.727 1.096 -20.703 1 55.75 120 ARG A O 1
ATOM 952 N N . HIS A 1 121 ? -13.867 -0.045 -18.766 1 45.59 121 HIS A N 1
ATOM 953 C CA . HIS A 1 121 ? -15.273 0.309 -18.688 1 45.59 121 HIS A CA 1
ATOM 954 C C . HIS A 1 121 ? -15.461 1.725 -18.156 1 45.59 121 HIS A C 1
ATOM 956 O O . HIS A 1 121 ? -16.531 2.316 -18.297 1 45.59 121 HIS A O 1
ATOM 962 N N . VAL A 1 122 ? -14.648 2.117 -17.266 1 40.66 122 VAL A N 1
ATOM 963 C CA . VAL A 1 122 ? -14.812 3.475 -16.75 1 40.66 122 VAL A CA 1
ATOM 964 C C . VAL A 1 122 ? -14.43 4.484 -17.828 1 40.66 122 VAL A C 1
ATOM 966 O O . VAL A 1 122 ? -14.695 5.68 -17.703 1 40.66 122 VAL A O 1
ATOM 969 N N . LYS A 1 123 ? -14.086 4.164 -18.875 1 36.34 123 LYS A N 1
ATOM 970 C CA . LYS A 1 123 ? -14.109 5.098 -19.984 1 36.34 123 LYS A CA 1
ATOM 971 C C . LYS A 1 123 ? -15.5 5.184 -20.609 1 36.34 123 LYS A C 1
ATOM 973 O O . LYS A 1 123 ? -16.156 4.164 -20.812 1 36.34 123 LYS A O 1
ATOM 978 N N . MET B 1 1 ? -5.688 32.281 -23.938 1 31.61 1 MET B N 1
ATOM 979 C CA . MET B 1 1 ? -5.086 31.141 -24.625 1 31.61 1 MET B CA 1
ATOM 980 C C . MET B 1 1 ? -4.293 30.266 -23.656 1 31.61 1 MET B C 1
ATOM 982 O O . MET B 1 1 ? -3.854 29.172 -24.031 1 31.61 1 MET B O 1
ATOM 986 N N . ARG B 1 2 ? -3.742 30.75 -22.453 1 41.41 2 ARG B N 1
ATOM 987 C CA . ARG B 1 2 ? -2.91 30 -21.516 1 41.41 2 ARG B CA 1
ATOM 988 C C . ARG B 1 2 ? -3.758 29.062 -20.656 1 41.41 2 ARG B C 1
ATOM 990 O O . ARG B 1 2 ? -3.283 28.016 -20.219 1 41.41 2 ARG B O 1
ATOM 997 N N . THR B 1 3 ? -4.984 29.469 -20.328 1 45.19 3 THR B N 1
ATOM 998 C CA . THR B 1 3 ? -5.84 28.625 -19.484 1 45.19 3 THR B CA 1
ATOM 999 C C . THR B 1 3 ? -6.23 27.344 -20.234 1 45.19 3 THR B C 1
ATOM 1001 O O . THR B 1 3 ? -6.371 26.297 -19.609 1 45.19 3 THR B O 1
ATOM 1004 N N . LEU B 1 4 ? -6.426 27.359 -21.578 1 44.5 4 LEU B N 1
ATOM 1005 C CA . LEU B 1 4 ? -6.809 26.203 -22.391 1 44.5 4 LEU B CA 1
ATOM 1006 C C . LEU B 1 4 ? -5.672 25.188 -22.453 1 44.5 4 LEU B C 1
ATOM 1008 O O . LEU B 1 4 ? -5.906 23.984 -22.422 1 44.5 4 LEU B O 1
ATOM 1012 N N . MET B 1 5 ? -4.484 25.625 -22.453 1 41.81 5 MET B N 1
ATOM 1013 C CA . MET B 1 5 ? -3.352 24.703 -22.562 1 41.81 5 MET B CA 1
ATOM 1014 C C .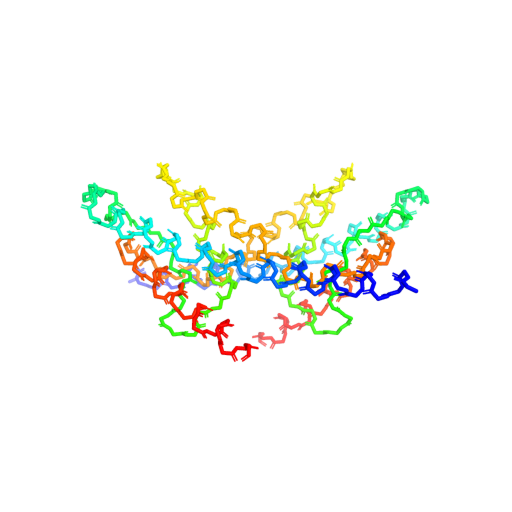 MET B 1 5 ? -3.139 23.953 -21.25 1 41.81 5 MET B C 1
ATOM 1016 O O . MET B 1 5 ? -2.791 22.766 -21.266 1 41.81 5 MET B O 1
ATOM 1020 N N . LEU B 1 6 ? -3.328 24.547 -20.109 1 43.47 6 LEU B N 1
ATOM 1021 C CA . LEU B 1 6 ? -3.174 23.875 -18.828 1 43.47 6 LEU B CA 1
ATOM 1022 C C . LEU B 1 6 ? -4.242 22.797 -18.656 1 43.47 6 LEU B C 1
ATOM 1024 O O . LEU B 1 6 ? -3.963 21.719 -18.125 1 43.47 6 LEU B O 1
ATOM 1028 N N . LEU B 1 7 ? -5.488 22.969 -19.047 1 42.72 7 LEU B N 1
ATOM 1029 C CA . LEU B 1 7 ? -6.531 21.953 -19 1 42.72 7 LEU B CA 1
ATOM 1030 C C . LEU B 1 7 ? -6.184 20.766 -19.891 1 42.72 7 LEU B C 1
ATOM 1032 O O . LEU B 1 7 ? -6.41 19.625 -19.531 1 42.72 7 LEU B O 1
ATOM 1036 N N . VAL B 1 8 ? -5.695 21.047 -21.047 1 44.72 8 VAL B N 1
ATOM 1037 C CA . VAL B 1 8 ? -5.352 19.969 -21.969 1 44.72 8 VAL B CA 1
ATOM 1038 C C . VAL B 1 8 ? -4.191 19.156 -21.422 1 44.72 8 VAL B C 1
ATOM 1040 O O . VAL B 1 8 ? -4.188 17.922 -21.516 1 44.72 8 VAL B O 1
ATOM 1043 N N . LEU B 1 9 ? -3.293 19.75 -20.672 1 42.28 9 LEU B N 1
ATOM 1044 C CA . LEU B 1 9 ? -2.16 19.016 -20.125 1 42.28 9 LEU B CA 1
ATOM 1045 C C . LEU B 1 9 ? -2.592 18.156 -18.953 1 42.28 9 LEU B C 1
ATOM 1047 O O . LEU B 1 9 ? -2.064 17.062 -18.75 1 42.28 9 LEU B O 1
ATOM 1051 N N . THR B 1 10 ? -3.52 18.594 -18.203 1 35.91 10 THR B N 1
ATOM 1052 C CA . THR B 1 10 ? -4.027 17.797 -17.094 1 35.91 10 THR B CA 1
ATOM 1053 C C . THR B 1 10 ? -4.82 16.594 -17.609 1 35.91 10 THR B C 1
ATOM 1055 O O . THR B 1 10 ? -4.762 15.508 -17.031 1 35.91 10 THR B O 1
ATOM 1058 N N . ILE B 1 11 ? -5.645 16.766 -18.594 1 39.5 11 ILE B N 1
ATOM 1059 C CA . ILE B 1 11 ? -6.398 15.656 -19.172 1 39.5 11 ILE B CA 1
ATOM 1060 C C . ILE B 1 11 ? -5.434 14.633 -19.75 1 39.5 11 ILE B C 1
ATOM 1062 O O . ILE B 1 11 ? -5.625 13.422 -19.594 1 39.5 11 ILE B O 1
ATOM 1066 N N . VAL B 1 12 ? -4.43 15.094 -20.422 1 38.06 12 VAL B N 1
ATOM 1067 C CA . VAL B 1 12 ? -3.475 14.172 -21.031 1 38.06 12 VAL B CA 1
ATOM 1068 C C . VAL B 1 12 ? -2.707 13.43 -19.938 1 38.06 12 VAL B C 1
ATOM 1070 O O . VAL B 1 12 ? -2.441 12.234 -20.062 1 38.06 12 VAL B O 1
ATOM 1073 N N . ALA B 1 13 ? -2.428 14.117 -18.812 1 36.31 13 ALA B N 1
ATOM 1074 C CA . ALA B 1 13 ? -1.64 13.477 -17.766 1 36.31 13 ALA B CA 1
ATOM 1075 C C . ALA B 1 13 ? -2.443 12.383 -17.078 1 36.31 13 ALA B C 1
ATOM 1077 O O . ALA B 1 13 ? -1.923 11.305 -16.797 1 36.31 13 ALA B O 1
ATOM 1078 N N . VAL B 1 14 ? -3.725 12.688 -16.828 1 40.53 14 VAL B N 1
ATOM 1079 C CA . VAL B 1 14 ? -4.562 11.68 -16.188 1 40.53 14 VAL B CA 1
ATOM 1080 C C . VAL B 1 14 ? -4.809 10.523 -17.156 1 40.53 14 VAL B C 1
ATOM 1082 O O . VAL B 1 14 ? -4.734 9.359 -16.766 1 40.53 14 VAL B O 1
ATOM 1085 N N . THR B 1 15 ? -5.133 10.836 -18.453 1 38.91 15 THR B N 1
ATOM 1086 C CA . THR B 1 15 ? -5.332 9.789 -19.453 1 38.91 15 THR B CA 1
ATOM 1087 C C . THR B 1 15 ? -4.043 9 -19.672 1 38.91 15 THR B C 1
ATOM 1089 O O . THR B 1 15 ? -4.078 7.789 -19.891 1 38.91 15 THR B O 1
ATOM 1092 N N . GLY B 1 16 ? -2.924 9.727 -19.734 1 40 16 GLY B N 1
ATOM 1093 C CA . GLY B 1 16 ? -1.646 9.055 -19.906 1 40 16 GLY B CA 1
ATOM 1094 C C . GLY B 1 16 ? -1.318 8.102 -18.766 1 40 16 GLY B C 1
ATOM 1095 O O . GLY B 1 16 ? -0.775 7.02 -19 1 40 16 GLY B O 1
ATOM 1096 N N . LEU B 1 17 ? -1.768 8.562 -17.578 1 44.47 17 LEU B N 1
ATOM 1097 C CA . LEU B 1 17 ? -1.501 7.723 -16.422 1 44.47 17 LEU B CA 1
ATOM 1098 C C . LEU B 1 17 ? -2.383 6.477 -16.422 1 44.47 17 LEU B C 1
ATOM 1100 O O . LEU B 1 17 ? -1.92 5.383 -16.109 1 44.47 17 LEU B O 1
ATOM 1104 N N . HIS B 1 18 ? -3.645 6.73 -16.844 1 50.94 18 HIS B N 1
ATOM 1105 C CA . HIS B 1 18 ? -4.527 5.57 -16.938 1 50.94 18 HIS B CA 1
ATOM 1106 C C . HIS B 1 18 ? -4.051 4.59 -18 1 50.94 18 HIS B C 1
ATOM 1108 O O . HIS B 1 18 ? -4.07 3.377 -17.797 1 50.94 18 HIS B O 1
ATOM 1114 N N . THR B 1 19 ? -3.637 5.223 -19.172 1 57.69 19 THR B N 1
ATOM 1115 C CA . THR B 1 19 ? -3.141 4.359 -20.234 1 57.69 19 THR B CA 1
ATOM 1116 C C . THR B 1 19 ? -1.855 3.656 -19.797 1 57.69 19 THR B C 1
ATOM 1118 O O . THR B 1 19 ? -1.664 2.473 -20.094 1 57.69 19 THR B O 1
ATOM 1121 N N . ALA B 1 20 ? -1.138 4.336 -19.125 1 59.94 20 ALA B N 1
ATOM 1122 C CA . ALA B 1 20 ? 0.119 3.75 -18.672 1 59.94 20 ALA B CA 1
ATOM 1123 C C . ALA B 1 20 ? -0.131 2.637 -17.656 1 59.94 20 ALA B C 1
ATOM 1125 O O . ALA B 1 20 ? 0.517 1.589 -17.703 1 59.94 20 ALA B O 1
ATOM 1126 N N . LYS B 1 21 ? -1.217 2.766 -16.891 1 67.81 21 LYS B N 1
ATOM 1127 C CA . LYS B 1 21 ? -1.541 1.735 -15.906 1 67.81 21 LYS B CA 1
ATOM 1128 C C . LYS B 1 21 ? -2.088 0.482 -16.578 1 67.81 21 LYS B C 1
ATOM 1130 O O . LYS B 1 21 ? -1.759 -0.638 -16.188 1 67.81 21 LYS B O 1
ATOM 1135 N N . SER B 1 22 ? -2.857 0.808 -17.656 1 75.06 22 SER B N 1
ATOM 1136 C CA . SER B 1 22 ? -3.4 -0.326 -18.391 1 75.06 22 SER B CA 1
ATOM 1137 C C . SER B 1 22 ? -2.293 -1.12 -19.078 1 75.06 22 SER B C 1
ATOM 1139 O O . SER B 1 22 ? -2.305 -2.354 -19.062 1 75.06 22 SER B O 1
ATOM 1141 N N . ARG B 1 23 ? -1.388 -0.429 -19.672 1 77.88 23 ARG B N 1
ATOM 1142 C CA . ARG B 1 23 ? -0.274 -1.099 -20.328 1 77.88 23 ARG B CA 1
ATOM 1143 C C . ARG B 1 23 ? 0.555 -1.9 -19.328 1 77.88 23 ARG B C 1
ATOM 1145 O O . ARG B 1 23 ? 0.956 -3.031 -19.625 1 77.88 23 ARG B O 1
ATOM 1152 N N . VAL B 1 24 ? 0.767 -1.366 -18.219 1 83 24 VAL B N 1
ATOM 1153 C CA . VAL B 1 24 ? 1.573 -2.033 -17.203 1 83 24 VAL B CA 1
ATOM 1154 C C . VAL B 1 24 ? 0.87 -3.305 -16.734 1 83 24 VAL B C 1
ATOM 1156 O O . VAL B 1 24 ? 1.516 -4.328 -16.5 1 83 24 VAL B O 1
ATOM 1159 N N . LEU B 1 25 ? -0.418 -3.264 -16.656 1 86 25 LEU B N 1
ATOM 1160 C CA . LEU B 1 25 ? -1.172 -4.445 -16.25 1 86 25 LEU B CA 1
ATOM 1161 C C . LEU B 1 25 ? -0.993 -5.578 -17.25 1 86 25 LEU B C 1
ATOM 1163 O O . LEU B 1 25 ? -0.829 -6.738 -16.859 1 86 25 LEU B O 1
ATOM 1167 N N . VAL B 1 26 ? -1.009 -5.199 -18.547 1 86.19 26 VAL B N 1
ATOM 1168 C CA . VAL B 1 26 ? -0.8 -6.191 -19.594 1 86.19 26 VAL B CA 1
ATOM 1169 C C . VAL B 1 26 ? 0.613 -6.762 -19.5 1 86.19 26 VAL B C 1
ATOM 1171 O O . VAL B 1 26 ? 0.811 -7.973 -19.594 1 86.19 26 VAL B O 1
ATOM 1174 N N . GLU B 1 27 ? 1.564 -5.957 -19.297 1 87.88 27 GLU B N 1
ATOM 1175 C CA . GLU B 1 27 ? 2.955 -6.383 -19.172 1 87.88 27 GLU B CA 1
ATOM 1176 C C . GLU B 1 27 ? 3.145 -7.297 -17.969 1 87.88 27 GLU B C 1
ATOM 1178 O O . GLU B 1 27 ? 3.887 -8.273 -18.031 1 87.88 27 GLU B O 1
ATOM 1183 N N . ILE B 1 28 ? 2.523 -6.961 -16.922 1 90.19 28 ILE B N 1
ATOM 1184 C CA . ILE B 1 28 ? 2.59 -7.805 -15.734 1 90.19 28 ILE B CA 1
ATOM 1185 C C . ILE B 1 28 ? 2.035 -9.188 -16.062 1 90.19 28 ILE B C 1
ATOM 1187 O O . ILE B 1 28 ? 2.627 -10.203 -15.68 1 90.19 28 ILE B O 1
ATOM 1191 N N . LYS B 1 29 ? 0.921 -9.227 -16.734 1 91.5 29 LYS B N 1
ATOM 1192 C CA . LYS B 1 29 ? 0.334 -10.508 -17.125 1 91.5 29 LYS B CA 1
ATOM 1193 C C . LYS B 1 29 ? 1.3 -11.32 -17.969 1 91.5 29 LYS B C 1
ATOM 1195 O O . LYS B 1 29 ? 1.447 -12.531 -17.781 1 91.5 29 LYS B O 1
ATOM 1200 N N . ASP B 1 30 ? 1.938 -10.633 -18.891 1 90.06 30 ASP B N 1
ATOM 1201 C CA . ASP B 1 30 ? 2.902 -11.305 -19.75 1 90.06 30 ASP B CA 1
ATOM 1202 C C . ASP B 1 30 ? 4.07 -11.867 -18.953 1 90.06 30 ASP B C 1
ATOM 1204 O O . ASP B 1 30 ? 4.512 -12.992 -19.188 1 90.06 30 ASP B O 1
ATOM 1208 N N . ASP B 1 31 ? 4.578 -11.102 -18.062 1 89.88 31 ASP B N 1
ATOM 1209 C CA . ASP B 1 31 ? 5.672 -11.547 -17.203 1 89.88 31 ASP B CA 1
ATOM 1210 C C . ASP B 1 31 ? 5.27 -12.766 -16.391 1 89.88 31 ASP B C 1
ATOM 1212 O O . ASP B 1 31 ? 6.07 -13.688 -16.188 1 89.88 31 ASP B O 1
ATOM 1216 N N . VAL B 1 32 ? 4.016 -12.711 -15.852 1 93.75 32 VAL B N 1
ATOM 1217 C CA . VAL B 1 32 ? 3.521 -13.828 -15.07 1 93.75 32 VAL B CA 1
ATOM 1218 C C . VAL B 1 32 ? 3.523 -15.102 -15.914 1 93.75 32 VAL B C 1
ATOM 1220 O O . VAL B 1 32 ? 3.971 -16.156 -15.469 1 93.75 32 VAL B O 1
ATOM 1223 N N . GLU B 1 33 ? 3.025 -15 -17.141 1 92.12 33 GLU B N 1
ATOM 1224 C CA . GLU B 1 33 ? 2.984 -16.141 -18.031 1 92.12 33 GLU B CA 1
ATOM 1225 C C . GLU B 1 33 ? 4.387 -16.688 -18.312 1 92.12 33 GLU B C 1
ATOM 1227 O O . GLU B 1 33 ? 4.598 -17.906 -18.312 1 92.12 33 GLU B O 1
ATOM 1232 N N . MET B 1 34 ? 5.273 -15.766 -18.469 1 90 34 MET B N 1
ATOM 1233 C CA . MET B 1 34 ? 6.656 -16.172 -18.719 1 90 34 MET B CA 1
ATOM 1234 C C . MET B 1 34 ? 7.23 -16.891 -17.5 1 90 34 MET B C 1
ATOM 1236 O O . MET B 1 34 ? 7.918 -17.906 -17.656 1 90 34 MET B O 1
ATOM 1240 N N . LEU B 1 35 ? 6.941 -16.438 -16.328 1 91.19 35 LEU B N 1
ATOM 1241 C CA . LEU B 1 35 ? 7.457 -17.047 -15.102 1 91.19 35 LEU B CA 1
ATOM 1242 C C . LEU B 1 35 ? 6.848 -18.438 -14.891 1 91.19 35 LEU B C 1
ATOM 1244 O O . LEU B 1 35 ? 7.547 -19.359 -14.484 1 91.19 35 LEU B O 1
ATOM 1248 N N . LEU B 1 36 ? 5.617 -18.547 -15.172 1 93.94 36 LEU B N 1
ATOM 1249 C CA . LEU B 1 36 ? 4.938 -19.812 -15.008 1 93.94 36 LEU B CA 1
ATOM 1250 C C . LEU B 1 36 ? 5.488 -20.859 -15.977 1 93.94 36 LEU B C 1
ATOM 1252 O O . LEU B 1 36 ? 5.586 -22.047 -15.641 1 93.94 36 LEU B O 1
ATOM 1256 N N . LYS B 1 37 ? 5.871 -20.438 -17.109 1 92.56 37 LYS B N 1
ATOM 1257 C CA . LYS B 1 37 ? 6.348 -21.344 -18.156 1 92.56 37 LYS B CA 1
ATOM 1258 C C . LYS B 1 37 ? 7.809 -21.719 -17.938 1 92.56 37 LYS B C 1
ATOM 1260 O O . LYS B 1 37 ? 8.211 -22.859 -18.203 1 92.56 37 LYS B O 1
ATOM 1265 N N . HIS B 1 38 ? 8.594 -20.797 -17.406 1 89 38 HIS B N 1
ATOM 1266 C CA . HIS B 1 38 ? 10.039 -21 -17.484 1 89 38 HIS B CA 1
ATOM 1267 C C . HIS B 1 38 ? 10.648 -21.219 -16.109 1 89 38 HIS B C 1
ATOM 1269 O O . HIS B 1 38 ? 11.82 -21.578 -15.992 1 89 38 HIS B O 1
ATOM 1275 N N . SER B 1 39 ? 9.891 -21.016 -15.039 1 88.62 39 SER B N 1
ATOM 1276 C CA . SER B 1 39 ? 10.469 -21.156 -13.703 1 88.62 39 SER B CA 1
ATOM 1277 C C . SER B 1 39 ? 10.539 -22.625 -13.289 1 88.62 39 SER B C 1
ATOM 1279 O O . SER B 1 39 ? 9.742 -23.438 -13.742 1 88.62 39 SER B O 1
ATOM 1281 N N . SER B 1 40 ? 11.523 -22.969 -12.531 1 88.75 40 SER B N 1
ATOM 1282 C CA . SER B 1 40 ? 11.672 -24.312 -12 1 88.75 40 SER B CA 1
ATOM 1283 C C . SER B 1 40 ? 10.57 -24.641 -11 1 88.75 40 SER B C 1
ATOM 1285 O O . SER B 1 40 ? 9.953 -23.734 -10.438 1 88.75 40 SER B O 1
ATOM 1287 N N . SER B 1 41 ? 10.391 -25.938 -10.805 1 91.25 41 SER B N 1
ATOM 1288 C CA . SER B 1 41 ? 9.422 -26.391 -9.82 1 91.25 41 SER B CA 1
ATOM 1289 C C . SER B 1 41 ? 9.797 -25.922 -8.414 1 91.25 41 SER B C 1
ATOM 1291 O O . SER B 1 41 ? 8.922 -25.672 -7.582 1 91.25 41 SER B O 1
ATOM 1293 N N . GLU B 1 42 ? 11.086 -25.75 -8.156 1 86.88 42 GLU B N 1
ATOM 1294 C CA . GLU B 1 42 ? 11.562 -25.281 -6.855 1 86.88 42 GLU B CA 1
ATOM 1295 C C . GLU B 1 42 ? 11.039 -23.875 -6.551 1 86.88 42 GLU B C 1
ATOM 1297 O O . GLU B 1 42 ? 10.617 -23.594 -5.426 1 86.88 42 GLU B O 1
ATOM 1302 N N . ILE B 1 43 ? 10.961 -23.109 -7.57 1 84.88 43 ILE B N 1
ATOM 1303 C CA . ILE B 1 43 ? 10.484 -21.75 -7.418 1 84.88 43 ILE B CA 1
ATOM 1304 C C . ILE B 1 43 ? 8.961 -21.734 -7.312 1 84.88 43 ILE B C 1
ATOM 1306 O O . ILE B 1 43 ? 8.398 -21.109 -6.414 1 84.88 43 ILE B O 1
ATOM 1310 N N . LEU B 1 44 ? 8.32 -22.531 -8.18 1 92.62 44 LEU B N 1
ATOM 1311 C CA . LEU B 1 44 ? 6.863 -22.5 -8.305 1 92.62 44 LEU B CA 1
ATOM 1312 C C . LEU B 1 44 ? 6.203 -23.156 -7.102 1 92.62 44 LEU B C 1
ATOM 1314 O O . LEU B 1 44 ? 5.039 -22.891 -6.797 1 92.62 44 LEU B O 1
ATOM 1318 N N . ASN B 1 45 ? 6.984 -23.953 -6.328 1 90.62 45 ASN B N 1
ATOM 1319 C CA . ASN B 1 45 ? 6.414 -24.672 -5.199 1 90.62 45 ASN B CA 1
ATOM 1320 C C . ASN B 1 45 ? 6.668 -23.953 -3.881 1 90.62 45 ASN B C 1
ATOM 1322 O O . ASN B 1 45 ? 6.227 -24.406 -2.824 1 90.62 45 ASN B O 1
ATOM 1326 N N . GLN B 1 46 ? 7.312 -22.828 -3.951 1 86.75 46 GLN B N 1
ATOM 1327 C CA . GLN B 1 46 ? 7.492 -22.016 -2.744 1 86.75 46 GLN B CA 1
ATOM 1328 C C . GLN B 1 46 ? 6.16 -21.453 -2.258 1 86.75 46 GLN B C 1
ATOM 1330 O O . GLN B 1 46 ? 5.281 -21.141 -3.064 1 86.75 46 GLN B O 1
ATOM 1335 N N . PHE B 1 47 ? 6.066 -21.453 -0.97 1 87.31 47 PHE B N 1
ATOM 1336 C CA . PHE B 1 47 ? 4.848 -20.891 -0.394 1 87.31 47 PHE B CA 1
ATOM 1337 C C . PHE B 1 47 ? 5.016 -19.406 -0.1 1 87.31 47 PHE B C 1
ATOM 1339 O O . PHE B 1 47 ? 6.062 -18.984 0.388 1 87.31 47 PHE B O 1
ATOM 1346 N N . VAL B 1 48 ? 3.971 -18.656 -0.528 1 85.06 48 VAL B N 1
ATOM 1347 C CA . VAL B 1 48 ? 3.941 -17.234 -0.247 1 85.06 48 VAL B CA 1
ATOM 1348 C C . VAL B 1 48 ? 2.605 -16.859 0.39 1 85.06 48 VAL B C 1
ATOM 1350 O O . VAL B 1 48 ? 1.641 -17.625 0.319 1 85.06 48 VAL B O 1
ATOM 1353 N N . LYS B 1 49 ? 2.576 -15.727 0.979 1 81.06 49 LYS B N 1
ATOM 1354 C CA . LYS B 1 49 ? 1.337 -15.25 1.585 1 81.06 49 LYS B CA 1
ATOM 1355 C C . LYS B 1 49 ? 0.267 -15 0.526 1 81.06 49 LYS B C 1
ATOM 1357 O O . LYS B 1 49 ? 0.544 -14.398 -0.513 1 81.06 49 LYS B O 1
ATOM 1362 N N . ASP B 1 50 ? -0.938 -15.5 0.775 1 83.81 50 ASP B N 1
ATOM 1363 C CA . ASP B 1 50 ? -2.07 -15.297 -0.123 1 83.81 50 ASP B CA 1
ATOM 1364 C C . ASP B 1 50 ? -2.775 -13.977 0.176 1 83.81 50 ASP B C 1
ATOM 1366 O O . ASP B 1 50 ? -3.584 -13.891 1.103 1 83.81 50 ASP B O 1
ATOM 1370 N N . VAL B 1 51 ? -2.486 -13.023 -0.686 1 80.25 51 VAL B N 1
ATOM 1371 C CA . VAL B 1 51 ? -3.006 -11.688 -0.399 1 80.25 51 VAL B CA 1
ATOM 1372 C C . VAL B 1 51 ? -4.055 -11.312 -1.439 1 80.25 51 VAL B C 1
ATOM 1374 O O . VAL B 1 51 ? -4.641 -10.227 -1.374 1 80.25 51 VAL B O 1
ATOM 1377 N N . ILE B 1 52 ? -4.27 -12.094 -2.465 1 84.06 52 ILE B N 1
ATOM 1378 C CA . ILE B 1 52 ? -5.211 -11.797 -3.539 1 84.06 52 ILE B CA 1
ATOM 1379 C C . ILE B 1 52 ? -6.48 -12.625 -3.361 1 84.06 52 ILE B C 1
ATOM 1381 O O . ILE B 1 52 ? -6.434 -13.859 -3.398 1 84.06 52 ILE B O 1
ATOM 1385 N N . PRO B 1 53 ? -7.531 -11.828 -3.123 1 78.56 53 PRO B N 1
ATOM 1386 C CA . PRO B 1 53 ? -8.781 -12.586 -3 1 78.56 53 PRO B CA 1
ATOM 1387 C C . PRO B 1 53 ? -9.164 -13.297 -4.293 1 78.56 53 PRO B C 1
ATOM 1389 O O . PRO B 1 53 ? -8.727 -12.898 -5.375 1 78.56 53 PRO B O 1
ATOM 1392 N N . SER B 1 54 ? -9.945 -14.398 -4.207 1 74.12 54 SER B N 1
ATOM 1393 C CA . SER B 1 54 ? -10.391 -15.156 -5.375 1 74.12 54 SER B CA 1
ATOM 1394 C C . SER B 1 54 ? -11.336 -14.328 -6.238 1 74.12 54 SER B C 1
ATOM 1396 O O . SER B 1 54 ? -11.391 -14.508 -7.457 1 74.12 54 SER B O 1
ATOM 1398 N N . VAL B 1 55 ? -12.039 -13.469 -5.629 1 69.94 55 VAL B N 1
ATOM 1399 C CA . VAL B 1 55 ? -12.969 -12.609 -6.355 1 69.94 55 VAL B CA 1
ATOM 1400 C C . VAL B 1 55 ? -12.836 -11.172 -5.855 1 69.94 55 VAL B C 1
ATOM 1402 O O . VAL B 1 55 ? -12.617 -10.938 -4.664 1 69.94 55 VAL B O 1
ATOM 1405 N N . GLY B 1 56 ? -13 -10.203 -6.848 1 72.88 56 GLY B N 1
ATOM 1406 C CA . GLY B 1 56 ? -13.07 -8.805 -6.469 1 72.88 56 GLY B CA 1
ATOM 1407 C C . GLY B 1 56 ? -11.711 -8.18 -6.227 1 72.88 56 GLY B C 1
ATOM 1408 O O . GLY B 1 56 ? -11.531 -7.422 -5.27 1 72.88 56 GLY B O 1
ATOM 1409 N N . CYS B 1 57 ? -10.75 -8.57 -7.051 1 79 57 CYS B N 1
ATOM 1410 C CA . CYS B 1 57 ? -9.414 -7.992 -6.922 1 79 57 CYS B CA 1
ATOM 1411 C C . CYS B 1 57 ? -9.438 -6.496 -7.207 1 79 57 CYS B C 1
ATOM 1413 O O . CYS B 1 57 ? -10.086 -6.051 -8.156 1 79 57 CYS B O 1
ATOM 1415 N N . SER B 1 58 ? -8.852 -5.746 -6.301 1 73 58 SER B N 1
ATOM 1416 C CA . SER B 1 58 ? -8.703 -4.301 -6.465 1 73 58 SER B CA 1
ATOM 1417 C C . SER B 1 58 ? -7.238 -3.912 -6.617 1 73 58 SER B C 1
ATOM 1419 O O . SER B 1 58 ? -6.352 -4.762 -6.527 1 73 58 SER B O 1
ATOM 1421 N N . GLU B 1 59 ? -6.996 -2.658 -6.922 1 74.62 59 GLU B N 1
ATOM 1422 C CA . GLU B 1 59 ? -5.637 -2.139 -7.035 1 74.62 59 GLU B CA 1
ATOM 1423 C C . GLU B 1 59 ? -4.844 -2.377 -5.754 1 74.62 59 GLU B C 1
ATOM 1425 O O . GLU B 1 59 ? -3.65 -2.684 -5.805 1 74.62 59 GLU B O 1
ATOM 1430 N N . GLU B 1 60 ? -5.516 -2.316 -4.684 1 73.06 60 GLU B N 1
ATOM 1431 C CA . GLU B 1 60 ? -4.871 -2.535 -3.391 1 73.06 60 GLU B CA 1
ATOM 1432 C C . GLU B 1 60 ? -4.328 -3.957 -3.279 1 73.06 60 GLU B C 1
ATOM 1434 O O . GLU B 1 60 ? -3.24 -4.168 -2.738 1 73.06 60 GLU B O 1
ATOM 1439 N N . HIS B 1 61 ? -5.016 -4.875 -3.777 1 78.69 61 HIS B N 1
ATOM 1440 C CA . HIS B 1 61 ? -4.586 -6.266 -3.727 1 78.69 61 HIS B CA 1
ATOM 1441 C C . HIS B 1 61 ? -3.346 -6.492 -4.586 1 78.69 61 HIS B C 1
ATOM 1443 O O . HIS B 1 61 ? -2.453 -7.254 -4.203 1 78.69 61 HIS B O 1
ATOM 1449 N N . LEU B 1 62 ? -3.334 -5.855 -5.762 1 84 62 LEU B N 1
ATOM 1450 C CA . LEU B 1 62 ? -2.162 -5.988 -6.621 1 84 62 LEU B CA 1
ATOM 1451 C C . LEU B 1 62 ? -0.942 -5.34 -5.98 1 84 62 LEU B C 1
ATOM 1453 O O . LEU B 1 62 ? 0.179 -5.832 -6.129 1 84 62 LEU B O 1
ATOM 1457 N N . CYS B 1 63 ? -1.222 -4.289 -5.258 1 78.94 63 CYS B N 1
ATOM 1458 C CA . CYS B 1 63 ? -0.141 -3.643 -4.52 1 78.94 63 CYS B CA 1
ATOM 1459 C C . CYS B 1 63 ? 0.38 -4.551 -3.41 1 78.94 63 CYS B C 1
ATOM 1461 O O . CYS B 1 63 ? 1.588 -4.625 -3.18 1 78.94 63 CYS B O 1
ATOM 1463 N N . GLN B 1 64 ? -0.442 -5.172 -2.779 1 78.88 64 GLN B N 1
ATOM 1464 C CA . GLN B 1 64 ? -0.037 -6.125 -1.753 1 78.88 64 GLN B CA 1
ATOM 1465 C C . GLN B 1 64 ? 0.745 -7.285 -2.359 1 78.88 64 GLN B C 1
ATOM 1467 O O . GLN B 1 64 ? 1.713 -7.77 -1.766 1 78.88 64 GLN B O 1
ATOM 1472 N N . ALA B 1 65 ? 0.268 -7.711 -3.484 1 85.81 65 ALA B N 1
ATOM 1473 C CA . ALA B 1 65 ? 0.978 -8.773 -4.188 1 85.81 65 ALA B CA 1
ATOM 1474 C C . ALA B 1 65 ? 2.416 -8.367 -4.496 1 85.81 65 ALA B C 1
ATOM 1476 O O . ALA B 1 65 ? 3.332 -9.188 -4.414 1 85.81 65 ALA B O 1
ATOM 1477 N N . ALA B 1 66 ? 2.582 -7.133 -4.875 1 84.12 66 ALA B N 1
ATOM 1478 C CA . ALA B 1 66 ? 3.922 -6.609 -5.125 1 84.12 66 ALA B CA 1
ATOM 1479 C C . ALA B 1 66 ? 4.809 -6.762 -3.891 1 84.12 66 ALA B C 1
ATOM 1481 O O . ALA B 1 66 ? 5.961 -7.188 -3.996 1 84.12 66 ALA B O 1
ATOM 1482 N N . ARG B 1 67 ? 4.32 -6.531 -2.809 1 76.75 67 ARG B N 1
ATOM 1483 C CA . ARG B 1 67 ? 5.074 -6.633 -1.563 1 76.75 67 ARG B CA 1
ATOM 1484 C C . ARG B 1 67 ? 5.465 -8.078 -1.274 1 76.75 67 ARG B C 1
ATOM 1486 O O . ARG B 1 67 ? 6.586 -8.344 -0.834 1 76.75 67 ARG B O 1
ATOM 1493 N N . VAL B 1 68 ? 4.531 -8.922 -1.465 1 81.31 68 VAL B N 1
ATOM 1494 C CA . VAL B 1 68 ? 4.824 -10.336 -1.28 1 81.31 68 VAL B CA 1
ATOM 1495 C C . VAL B 1 68 ? 5.977 -10.75 -2.193 1 81.31 68 VAL B C 1
ATOM 1497 O O . VAL B 1 68 ? 6.922 -11.414 -1.756 1 81.31 68 VAL B O 1
ATOM 1500 N N . MET B 1 69 ? 5.891 -10.273 -3.449 1 84.69 69 MET B N 1
ATOM 1501 C CA . MET B 1 69 ? 6.914 -10.633 -4.426 1 84.69 69 MET B CA 1
ATOM 1502 C C . MET B 1 69 ? 8.273 -10.07 -4.023 1 84.69 69 MET B C 1
ATOM 1504 O O . MET B 1 69 ? 9.305 -10.703 -4.246 1 84.69 69 MET B O 1
ATOM 1508 N N . MET B 1 70 ? 8.281 -8.867 -3.443 1 74.81 70 MET B N 1
ATOM 1509 C CA . MET B 1 70 ? 9.523 -8.211 -3.061 1 74.81 70 MET B CA 1
ATOM 1510 C C . MET B 1 70 ? 10.234 -8.984 -1.955 1 74.81 70 MET B C 1
ATOM 1512 O O . MET B 1 70 ? 11.453 -8.914 -1.83 1 74.81 70 MET B O 1
ATOM 1516 N N . ASN B 1 71 ? 9.469 -9.742 -1.256 1 72.38 71 ASN B N 1
ATOM 1517 C CA . ASN B 1 71 ? 10.031 -10.492 -0.139 1 72.38 71 ASN B CA 1
ATOM 1518 C C . ASN B 1 71 ? 10.523 -11.867 -0.582 1 72.38 71 ASN B C 1
ATOM 1520 O O . ASN B 1 71 ? 11.016 -12.648 0.236 1 72.38 71 ASN B O 1
ATOM 1524 N N . THR B 1 72 ? 10.273 -12.094 -1.823 1 75.94 72 THR B N 1
ATOM 1525 C CA . THR B 1 72 ? 10.797 -13.352 -2.348 1 75.94 72 THR B CA 1
ATOM 1526 C C . THR B 1 72 ? 12.188 -13.148 -2.947 1 75.94 72 THR B C 1
ATOM 1528 O O . THR B 1 72 ? 12.609 -12.023 -3.193 1 75.94 72 THR B O 1
ATOM 1531 N N . HIS B 1 73 ? 12.93 -14.203 -3.156 1 69.38 73 HIS B N 1
ATOM 1532 C CA . HIS B 1 73 ? 14.273 -14.148 -3.721 1 69.38 73 HIS B CA 1
ATOM 1533 C C . HIS B 1 73 ? 14.234 -14.227 -5.242 1 69.38 73 HIS B C 1
ATOM 1535 O O . HIS B 1 73 ? 15.281 -14.297 -5.891 1 69.38 73 HIS B O 1
ATOM 1541 N N . ILE B 1 74 ? 13.055 -14.156 -5.805 1 71 74 ILE B N 1
ATOM 1542 C CA . ILE B 1 74 ? 12.906 -14.289 -7.25 1 71 74 ILE B CA 1
ATOM 1543 C C . ILE B 1 74 ? 13.211 -12.953 -7.926 1 71 74 ILE B C 1
ATOM 1545 O O . ILE B 1 74 ? 12.625 -11.93 -7.574 1 71 74 ILE B O 1
ATOM 1549 N N . LYS B 1 75 ? 14.297 -12.852 -8.594 1 68.06 75 LYS B N 1
ATOM 1550 C CA . LYS B 1 75 ? 14.633 -11.664 -9.375 1 68.06 75 LYS B CA 1
ATOM 1551 C C . LYS B 1 75 ? 14.062 -11.75 -10.781 1 68.06 75 LYS B C 1
ATOM 1553 O O . LYS B 1 75 ? 14.625 -12.438 -11.641 1 68.06 75 LYS B O 1
ATOM 1558 N N . THR B 1 76 ? 12.906 -11.141 -10.969 1 77.12 76 THR B N 1
ATOM 1559 C CA . THR B 1 76 ? 12.227 -11.219 -12.258 1 77.12 76 THR B CA 1
ATOM 1560 C C . THR B 1 76 ? 11.75 -9.836 -12.695 1 77.12 76 THR B C 1
ATOM 1562 O O . THR B 1 76 ? 11.703 -8.906 -11.898 1 77.12 76 THR B O 1
ATOM 1565 N N . MET B 1 77 ? 11.531 -9.719 -14.023 1 81.06 77 MET B N 1
ATOM 1566 C CA . MET B 1 77 ? 10.891 -8.523 -14.562 1 81.06 77 MET B CA 1
ATOM 1567 C C . MET B 1 77 ? 9.547 -8.273 -13.891 1 81.06 77 MET B C 1
ATOM 1569 O O . MET B 1 77 ? 9.156 -7.125 -13.672 1 81.06 77 MET B O 1
ATOM 1573 N N . LEU B 1 78 ? 8.961 -9.375 -13.508 1 89.31 78 LEU B N 1
ATOM 1574 C CA . LEU B 1 78 ? 7.676 -9.258 -12.828 1 89.31 78 LEU B CA 1
ATOM 1575 C C . LEU B 1 78 ? 7.812 -8.477 -11.531 1 89.31 78 LEU B C 1
ATOM 1577 O O . LEU B 1 78 ? 7.012 -7.582 -11.25 1 89.31 78 LEU B O 1
ATOM 1581 N N . LYS B 1 79 ? 8.781 -8.805 -10.727 1 82.88 79 LYS B N 1
ATOM 1582 C CA . LYS B 1 79 ? 9.023 -8.141 -9.453 1 82.88 79 LYS B CA 1
ATOM 1583 C C . LYS B 1 79 ? 9.227 -6.645 -9.641 1 82.88 79 LYS B C 1
ATOM 1585 O O . LYS B 1 79 ? 8.633 -5.836 -8.922 1 82.88 79 LYS B O 1
ATOM 1590 N N . ARG B 1 80 ? 10.008 -6.324 -10.617 1 76.38 80 ARG B N 1
ATOM 1591 C CA . ARG B 1 80 ? 10.297 -4.922 -10.891 1 76.38 80 ARG B CA 1
ATOM 1592 C C . ARG B 1 80 ? 9.031 -4.184 -11.336 1 76.38 80 ARG B C 1
ATOM 1594 O O . ARG B 1 80 ? 8.766 -3.07 -10.875 1 76.38 80 ARG B O 1
ATOM 1601 N N . ARG B 1 81 ? 8.258 -4.832 -12.211 1 81.69 81 ARG B N 1
ATOM 1602 C CA . ARG B 1 81 ? 7.055 -4.191 -12.727 1 81.69 81 ARG B CA 1
ATOM 1603 C C . ARG B 1 81 ? 5.992 -4.059 -11.641 1 81.69 81 ARG B C 1
ATOM 1605 O O . ARG B 1 81 ? 5.328 -3.023 -11.539 1 81.69 81 ARG B O 1
ATOM 1612 N N . LEU B 1 82 ? 5.891 -5.105 -10.867 1 86 82 LEU B N 1
ATOM 1613 C CA . LEU B 1 82 ? 4.957 -5.039 -9.75 1 86 82 LEU B CA 1
ATOM 1614 C C . LEU B 1 82 ? 5.363 -3.941 -8.773 1 86 82 LEU B C 1
ATOM 1616 O O . LEU B 1 82 ? 4.508 -3.203 -8.273 1 86 82 LEU B O 1
ATOM 1620 N N . PHE B 1 83 ? 6.633 -3.812 -8.5 1 75.31 83 PHE B N 1
ATOM 1621 C CA . PHE B 1 83 ? 7.133 -2.773 -7.609 1 75.31 83 PHE B CA 1
ATOM 1622 C C . PHE B 1 83 ? 6.824 -1.389 -8.172 1 75.31 83 PHE B C 1
ATOM 1624 O O . PHE B 1 83 ? 6.371 -0.505 -7.438 1 75.31 83 PHE B O 1
ATOM 1631 N N . ALA B 1 84 ? 7.094 -1.228 -9.406 1 69.81 84 ALA B N 1
ATOM 1632 C CA . ALA B 1 84 ? 6.793 0.048 -10.055 1 69.81 84 ALA B CA 1
ATOM 1633 C C . ALA B 1 84 ? 5.305 0.366 -9.969 1 69.81 84 ALA B C 1
ATOM 1635 O O . ALA B 1 84 ? 4.922 1.502 -9.68 1 69.81 84 ALA B O 1
ATOM 1636 N N . TYR B 1 85 ? 4.449 -0.71 -10.266 1 75.75 85 TYR B N 1
ATOM 1637 C CA . TYR B 1 85 ? 3.004 -0.539 -10.164 1 75.75 85 TYR B CA 1
ATOM 1638 C C . TYR B 1 85 ? 2.596 -0.114 -8.758 1 75.75 85 TYR B C 1
ATOM 1640 O O . TYR B 1 85 ? 1.728 0.746 -8.594 1 75.75 85 TYR B O 1
ATOM 1648 N N . SER B 1 86 ? 3.182 -0.742 -7.805 1 72.69 86 SER B N 1
ATOM 1649 C CA . SER B 1 86 ? 2.793 -0.525 -6.414 1 72.69 86 SER B CA 1
ATOM 1650 C C . SER B 1 86 ? 3.139 0.889 -5.957 1 72.69 86 SER B C 1
ATOM 1652 O O . SER B 1 86 ? 2.564 1.392 -4.992 1 72.69 86 SER B O 1
ATOM 1654 N N . LYS B 1 87 ? 4.156 1.425 -6.578 1 61 87 LYS B N 1
ATOM 1655 C CA . LYS B 1 87 ? 4.488 2.807 -6.246 1 61 87 LYS B CA 1
ATOM 1656 C C . LYS B 1 87 ? 3.314 3.738 -6.535 1 61 87 LYS B C 1
ATOM 1658 O O . LYS B 1 87 ? 3.188 4.797 -5.914 1 61 87 LYS B O 1
ATOM 1663 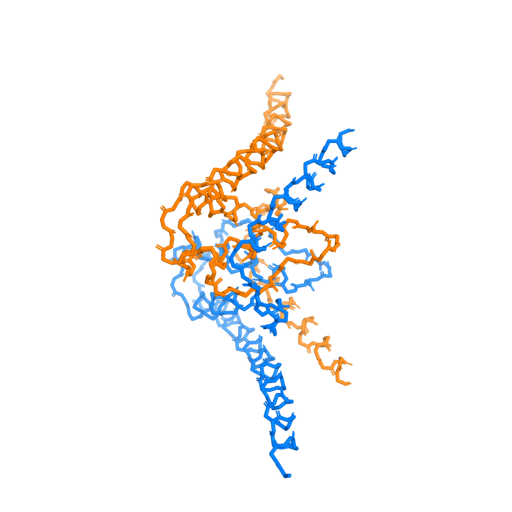N N . ASN B 1 88 ? 2.531 3.244 -7.5 1 51.12 88 ASN B N 1
ATOM 1664 C CA . ASN B 1 88 ? 1.373 4.055 -7.859 1 51.12 88 ASN B CA 1
ATOM 1665 C C . ASN B 1 88 ? 0.151 3.689 -7.023 1 51.12 88 ASN B C 1
ATOM 1667 O O . ASN B 1 88 ? -0.915 4.289 -7.176 1 51.12 88 ASN B O 1
ATOM 1671 N N . CYS B 1 89 ? 0.105 2.479 -6.609 1 51.53 89 CYS B N 1
ATOM 1672 C CA . CYS B 1 89 ? -1.026 2.088 -5.773 1 51.53 89 CYS B CA 1
ATOM 1673 C C . CYS B 1 89 ? -1.251 3.094 -4.652 1 51.53 89 CYS B C 1
ATOM 1675 O O . CYS B 1 89 ? -2.381 3.285 -4.203 1 51.53 89 CYS B O 1
ATOM 1677 N N . SER B 1 90 ? -0.234 3.488 -4.172 1 45.09 90 SER B N 1
ATOM 1678 C CA . SER B 1 90 ? -0.413 4.535 -3.168 1 45.09 90 SER B CA 1
ATOM 1679 C C . SER B 1 90 ? -1.006 5.797 -3.785 1 45.09 90 SER B C 1
ATOM 1681 O O . SER B 1 90 ? -1.427 6.707 -3.068 1 45.09 90 SER B O 1
ATOM 1683 N N . SER B 1 91 ? -0.851 5.77 -5.09 1 42.44 91 SER B N 1
ATOM 1684 C CA . SER B 1 91 ? -0.97 7.059 -5.766 1 42.44 91 SER B CA 1
ATOM 1685 C C . SER B 1 91 ? -2.426 7.379 -6.09 1 42.44 91 SER B C 1
ATOM 1687 O O . SER B 1 91 ? -2.729 8.461 -6.598 1 42.44 91 SER B O 1
ATOM 1689 N N . ASP B 1 92 ? -3.082 6.266 -6.391 1 40.88 92 ASP B N 1
ATOM 1690 C CA . ASP B 1 92 ? -4.266 6.852 -7.012 1 40.88 92 ASP B CA 1
ATOM 1691 C C . ASP B 1 92 ? -4.855 7.957 -6.137 1 40.88 92 ASP B C 1
ATOM 1693 O O . ASP B 1 92 ? -6.078 8.102 -6.051 1 40.88 92 ASP B O 1
ATOM 1697 N N . ILE B 1 93 ? -4.188 8.125 -5.184 1 38.66 93 ILE B N 1
ATOM 1698 C CA . ILE B 1 93 ? -4.727 9.359 -4.621 1 38.66 93 ILE B CA 1
ATOM 1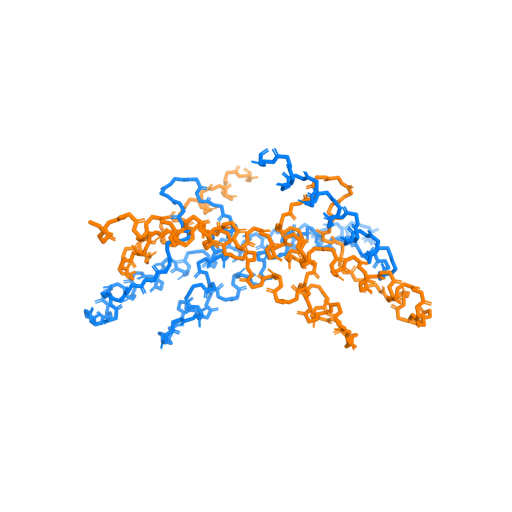699 C C . ILE B 1 93 ? -4.762 10.445 -5.691 1 38.66 93 ILE B C 1
ATOM 1701 O O . ILE B 1 93 ? -3.725 10.789 -6.266 1 38.66 93 ILE B O 1
ATOM 1705 N N . PRO B 1 94 ? -5.797 10.562 -6.441 1 36.25 94 PRO B N 1
ATOM 1706 C CA . PRO B 1 94 ? -5.766 11.695 -7.367 1 36.25 94 PRO B CA 1
ATOM 1707 C C . PRO B 1 94 ? -4.699 12.727 -7 1 36.25 94 PRO B C 1
ATOM 1709 O O . PRO B 1 94 ? -4.457 12.977 -5.816 1 36.25 94 PRO B O 1
ATOM 1712 N N . ALA B 1 95 ? -3.588 12.867 -7.828 1 40.94 95 ALA B N 1
ATOM 1713 C CA . ALA B 1 95 ? -2.609 13.945 -7.809 1 40.94 95 ALA B CA 1
ATOM 1714 C C . ALA B 1 95 ? -3.182 15.188 -7.133 1 40.94 95 ALA B C 1
ATOM 1716 O O . ALA B 1 95 ? -2.531 16.234 -7.094 1 40.94 95 ALA B O 1
ATOM 1717 N N . SER B 1 96 ? -4.441 15.344 -7.246 1 47.91 96 SER B N 1
ATOM 1718 C CA . SER B 1 96 ? -4.848 16.75 -7.309 1 47.91 96 SER B CA 1
ATOM 1719 C C . SER B 1 96 ? -4.168 17.562 -6.215 1 47.91 96 SER B C 1
ATOM 1721 O O . SER B 1 96 ? -3.539 18.578 -6.5 1 47.91 96 SER B O 1
ATOM 1723 N N . ASP B 1 97 ? -4.766 17.812 -5.027 1 62.69 97 ASP B N 1
ATOM 1724 C CA . ASP B 1 97 ? -4.574 19.016 -4.211 1 62.69 97 ASP B CA 1
ATOM 1725 C C . ASP B 1 97 ? -3.408 18.828 -3.242 1 62.69 97 ASP B C 1
ATOM 1727 O O . ASP B 1 97 ? -3.23 17.75 -2.668 1 62.69 97 ASP B O 1
ATOM 1731 N N . GLU B 1 98 ? -2.453 19.5 -3.641 1 80.25 98 GLU B N 1
ATOM 1732 C CA . GLU B 1 98 ? -1.424 19.688 -2.623 1 80.25 98 GLU B CA 1
ATOM 1733 C C . GLU B 1 98 ? -1.979 20.422 -1.405 1 80.25 98 GLU B C 1
ATOM 1735 O O . GLU B 1 98 ? -2.916 21.219 -1.525 1 80.25 98 GLU B O 1
ATOM 1740 N N . ILE B 1 99 ? -1.536 19.891 -0.414 1 88.31 99 ILE B N 1
ATOM 1741 C CA . ILE B 1 99 ? -1.878 20.562 0.831 1 88.31 99 ILE B CA 1
ATOM 1742 C C . ILE B 1 99 ? -0.605 20.875 1.613 1 88.31 99 ILE B C 1
ATOM 1744 O O . ILE B 1 99 ? 0.443 20.281 1.376 1 88.31 99 ILE B O 1
ATOM 1748 N N . GLN B 1 100 ? -0.699 21.859 2.41 1 91.38 100 GLN B N 1
ATOM 1749 C CA . GLN B 1 100 ? 0.434 22.172 3.273 1 91.38 100 GLN B CA 1
ATOM 1750 C C . GLN B 1 100 ? 0.709 21.031 4.254 1 91.38 100 GLN B C 1
ATOM 1752 O O . GLN B 1 100 ? -0.22 20.375 4.73 1 91.38 100 GLN B O 1
ATOM 1757 N N . MET B 1 101 ? 1.906 20.859 4.562 1 92.25 101 MET B N 1
ATOM 1758 C CA . MET B 1 101 ? 2.332 19.844 5.508 1 92.25 101 MET B CA 1
ATOM 1759 C C . MET B 1 101 ? 1.557 19.938 6.816 1 92.25 101 MET B C 1
ATOM 1761 O O . MET B 1 101 ? 1.133 18.938 7.379 1 92.25 101 MET B O 1
ATOM 1765 N N . ARG B 1 102 ? 1.36 21.172 7.254 1 94.12 102 ARG B N 1
ATOM 1766 C CA . ARG B 1 102 ? 0.607 21.375 8.484 1 94.12 102 ARG B CA 1
ATOM 1767 C C . ARG B 1 102 ? -0.772 20.734 8.398 1 94.12 102 ARG B C 1
ATOM 1769 O O . ARG B 1 102 ? -1.197 20.047 9.328 1 94.12 102 ARG B O 1
ATOM 1776 N N . ASP B 1 103 ? -1.401 20.938 7.297 1 93.19 103 ASP B N 1
ATOM 1777 C CA . ASP B 1 103 ? -2.748 20.406 7.121 1 93.19 103 ASP B CA 1
ATOM 1778 C C . ASP B 1 103 ? -2.717 18.891 6.91 1 93.19 103 ASP B C 1
ATOM 1780 O O . ASP B 1 103 ? -3.605 18.172 7.379 1 93.19 103 ASP B O 1
ATOM 1784 N N . PHE B 1 104 ? -1.746 18.453 6.25 1 93.62 104 PHE B N 1
ATOM 1785 C CA . PHE B 1 104 ? -1.548 17.031 6.027 1 93.62 104 PHE B CA 1
ATOM 1786 C C . PHE B 1 104 ? -1.381 16.297 7.355 1 93.62 104 PHE B C 1
ATOM 1788 O O . PHE B 1 104 ? -2.006 15.258 7.578 1 93.62 104 PHE B O 1
ATOM 1795 N N . LEU B 1 105 ? -0.583 16.859 8.242 1 94.31 105 LEU B N 1
ATOM 1796 C CA . LEU B 1 105 ? -0.366 16.297 9.562 1 94.31 105 LEU B CA 1
ATOM 1797 C C . LEU B 1 105 ? -1.668 16.25 10.352 1 94.31 105 LEU B C 1
ATOM 1799 O O . LEU B 1 105 ? -1.968 15.242 11.008 1 94.31 105 LEU B O 1
ATOM 1803 N N . LYS B 1 106 ? -2.463 17.234 10.266 1 94.56 106 LYS B N 1
ATOM 1804 C CA . LYS B 1 106 ? -3.756 17.25 10.945 1 94.56 106 LYS B CA 1
ATOM 1805 C C . LYS B 1 106 ? -4.668 16.141 10.422 1 94.56 106 LYS B C 1
ATOM 1807 O O . LYS B 1 106 ? -5.371 15.492 11.195 1 94.56 106 LYS B O 1
ATOM 1812 N N . LYS B 1 107 ? -4.625 15.969 9.164 1 91.75 107 LYS B N 1
ATOM 1813 C CA . LYS B 1 107 ? -5.438 14.914 8.57 1 91.75 107 LYS B CA 1
ATOM 1814 C C . LYS B 1 107 ? -4.996 13.539 9.055 1 91.75 107 LYS B C 1
ATOM 1816 O O . LYS B 1 107 ? -5.828 12.656 9.297 1 91.75 107 LYS B O 1
ATOM 1821 N N . ILE B 1 108 ? -3.709 13.328 9.164 1 93.06 108 ILE B N 1
ATOM 1822 C CA . ILE B 1 108 ? -3.199 12.062 9.695 1 93.06 108 ILE B CA 1
ATOM 1823 C C . ILE B 1 108 ? -3.758 11.836 11.094 1 93.06 108 ILE B C 1
ATOM 1825 O O . ILE B 1 108 ? -4.211 10.734 11.414 1 93.06 108 ILE B O 1
ATOM 1829 N N . SER B 1 109 ? -3.727 12.883 11.922 1 93.12 109 SER B N 1
ATOM 1830 C CA . SER B 1 109 ? -4.227 12.781 13.289 1 93.12 109 SER B CA 1
ATOM 1831 C C . SER B 1 109 ? -5.699 12.406 13.32 1 93.12 109 SER B C 1
ATOM 1833 O O . SER B 1 109 ? -6.105 11.516 14.07 1 93.12 109 SER B O 1
ATOM 1835 N N . ILE B 1 110 ? -6.488 13.016 12.5 1 91.38 110 ILE B N 1
ATOM 1836 C CA . ILE B 1 110 ? -7.918 12.734 12.43 1 91.38 110 ILE B CA 1
ATOM 1837 C C . ILE B 1 110 ? -8.148 11.305 11.953 1 91.38 110 ILE B C 1
ATOM 1839 O O . ILE B 1 110 ? -9 10.594 12.484 1 91.38 110 ILE B O 1
ATOM 1843 N N . CYS B 1 111 ? -7.398 10.938 10.984 1 90 111 CYS B N 1
ATOM 1844 C CA . CYS B 1 111 ? -7.496 9.578 10.453 1 90 111 CYS B CA 1
ATOM 1845 C C . CYS B 1 111 ? -7.184 8.547 11.531 1 90 111 CYS B C 1
ATOM 1847 O O . CYS B 1 111 ? -7.898 7.555 11.672 1 90 111 CYS B O 1
ATOM 1849 N N . CYS B 1 112 ? -6.152 8.766 12.25 1 88.88 112 CYS B N 1
ATOM 1850 C CA . CYS B 1 112 ? -5.793 7.855 13.328 1 88.88 112 CYS B CA 1
ATOM 1851 C C . CYS B 1 112 ? -6.918 7.75 14.352 1 88.88 112 CYS B C 1
ATOM 1853 O O . CYS B 1 112 ? -7.203 6.664 14.859 1 88.88 112 CYS B O 1
ATOM 1855 N N . ASN B 1 113 ? -7.574 8.844 14.672 1 86.81 113 ASN B N 1
ATOM 1856 C CA . ASN B 1 113 ? -8.711 8.828 15.594 1 86.81 113 ASN B CA 1
ATOM 1857 C C . ASN B 1 113 ? -9.867 8 15.055 1 86.81 113 ASN B C 1
ATOM 1859 O O . ASN B 1 113 ? -10.484 7.23 15.797 1 86.81 113 ASN B O 1
ATOM 1863 N N . THR B 1 114 ? -10.086 8.18 13.82 1 83.19 114 THR B N 1
ATOM 1864 C CA . THR B 1 114 ? -11.164 7.445 13.18 1 83.19 114 THR B CA 1
ATOM 1865 C C . THR B 1 114 ? -10.898 5.945 13.219 1 83.19 114 THR B C 1
ATOM 1867 O O . THR B 1 114 ? -11.781 5.164 13.578 1 83.19 114 THR B O 1
ATOM 1870 N N . LEU B 1 115 ? -9.711 5.59 12.859 1 79.88 115 LEU B N 1
ATOM 1871 C CA . LEU B 1 115 ? -9.344 4.18 12.82 1 79.88 115 LEU B CA 1
ATOM 1872 C C . LEU B 1 115 ? -9.344 3.576 14.227 1 79.88 115 LEU B C 1
ATOM 1874 O O . LEU B 1 115 ? -9.688 2.404 14.406 1 79.88 115 LEU B O 1
ATOM 1878 N N . HIS B 1 116 ? -8.914 4.387 15.164 1 81.5 116 HIS B N 1
ATOM 1879 C CA . HIS B 1 116 ? -8.883 3.93 16.547 1 81.5 116 HIS B CA 1
ATOM 1880 C C . HIS B 1 116 ? -10.289 3.668 17.078 1 81.5 116 HIS B C 1
ATOM 1882 O O . HIS B 1 116 ? -10.508 2.713 17.828 1 81.5 116 HIS B O 1
ATOM 1888 N N . LYS B 1 117 ? -11.195 4.484 16.703 1 76.5 117 LYS B N 1
ATOM 1889 C CA . LYS B 1 117 ? -12.586 4.32 17.125 1 76.5 117 LYS B CA 1
ATOM 1890 C C . LYS B 1 117 ? -13.203 3.062 16.531 1 76.5 117 LYS B C 1
ATOM 1892 O O . LYS B 1 117 ? -13.953 2.35 17.203 1 76.5 117 LYS B O 1
ATOM 1897 N N . TYR B 1 118 ? -12.977 2.859 15.258 1 64.06 118 TYR B N 1
ATOM 1898 C CA . TYR B 1 118 ? -13.516 1.686 14.586 1 64.06 118 TYR B CA 1
ATOM 1899 C C . TYR B 1 118 ? -12.984 0.402 15.211 1 64.06 118 TYR B C 1
ATOM 1901 O O . TYR B 1 118 ? -13.711 -0.587 15.328 1 64.06 118 TYR B O 1
ATOM 1909 N N . LYS B 1 119 ? -11.781 0.36 15.438 1 57.81 119 LYS B N 1
ATOM 1910 C CA . LYS B 1 119 ? -11.203 -0.845 16.031 1 57.81 119 LYS B CA 1
ATOM 1911 C C . LYS B 1 119 ? -11.758 -1.091 17.422 1 57.81 119 LYS B C 1
ATOM 1913 O O . LYS B 1 119 ? -11.859 -2.236 17.875 1 57.81 119 LYS B O 1
ATOM 1918 N N . ARG B 1 120 ? -12.047 -0.072 18.031 1 56.06 120 ARG B N 1
ATOM 1919 C CA . ARG B 1 120 ? -12.656 -0.236 19.344 1 56.06 120 ARG B CA 1
ATOM 1920 C C . ARG B 1 120 ? -14.078 -0.764 19.234 1 56.06 120 ARG B C 1
ATOM 1922 O O . ARG B 1 120 ? -14.547 -1.493 20.109 1 56.06 120 ARG B O 1
ATOM 1929 N N . HIS B 1 121 ? -14.688 -0.386 18.156 1 46.09 121 HIS B N 1
ATOM 1930 C CA . HIS B 1 121 ? -16.078 -0.827 18.031 1 46.09 121 HIS B CA 1
ATOM 1931 C C . HIS B 1 121 ? -16.156 -2.262 17.516 1 46.09 121 HIS B C 1
ATOM 1933 O O . HIS B 1 121 ? -17.188 -2.912 17.641 1 46.09 121 HIS B O 1
ATOM 1939 N N . VAL B 1 122 ? -15.289 -2.641 16.688 1 40.78 122 VAL B N 1
ATOM 1940 C CA . VAL B 1 122 ? -15.352 -4.02 16.203 1 40.78 122 VAL B CA 1
ATOM 1941 C C . VAL B 1 122 ? -14.969 -4.977 17.328 1 40.78 122 VAL B C 1
ATOM 1943 O O . VAL B 1 122 ? -15.133 -6.191 17.203 1 40.78 122 VAL B O 1
ATOM 1946 N N . LYS B 1 123 ? -14.703 -4.574 18.375 1 35.81 123 LYS B N 1
ATOM 1947 C CA . LYS B 1 123 ? -14.734 -5.5 19.5 1 35.81 123 LYS B CA 1
ATOM 1948 C C . LYS B 1 123 ? -16.156 -5.691 20.016 1 35.81 123 LYS B C 1
ATOM 1950 O O . LYS B 1 123 ? -16.906 -4.723 20.172 1 35.81 123 LYS B O 1
#

Foldseek 3Di:
DVVVVVVVVVVCVVVVVVVVLVVLVVVLVVQVVVCVVPPDPVVVVDDWDDQADPDDGDLVSLLVVLVRLVPDPDDGPNNVSSPVSNVCSVPVPVPPDDDDPVVVVVVVVVVVVVVVVVVVVVD/DVVVVVVVVVVCVVVVVVVVLVVLVVVLVVQVVVCVVPPDPVVVVDDWDDQADPDDGDLVSLLVVLVRLVPDPDDGPNNVSSPVSNVCSVPVPPPPDDDDPVVVVVVVVVVVVVVVVVVVVVD